Protein AF-A0A971R1I3-F1 (afdb_monomer)

Nearest PDB structures (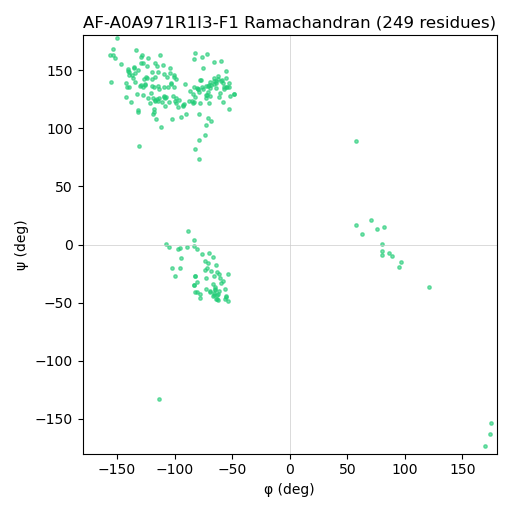foldseek):
  2xhc-assembly1_A  TM=9.434E-01  e=9.985E-30  Thermotoga maritima
  2xha-assembly2_B  TM=9.255E-01  e=1.644E-23  Thermotoga maritima
  1m1g-assembly3_C  TM=4.240E-01  e=1.746E-04  Aquifex aeolicus
  6ztj-assembly1_CF  TM=9.459E-01  e=9.187E-02  Escherichia coli
  7py6-assembly1_G  TM=9.005E-01  e=6.431E-02  Escherichia coli

Foldseek 3Di:
DFWDKDKDFFAFPCQVVVLVLLVVLCVVVVVVVFWDDKDQAKDKDFPPVDFFPDKDKFFLPKAAPDDAFDWDAAFAFGIKDAFDWDAAWFFWADKFKWKWWKWAAPVRPDIDIDTGTCVQPADPQRAAFHWFAFQPARGPNSPHTDHHGGGGNHMAMWIWIWGQHPVRDIDIDTHHPVFAPPVQRDGGHTDHTGDTRGHMDTDGHNHTATWDWDRDVGIIMTTGTDIDMDGPDGRIMMIIGDDDPVSVVSD

Mean predicted aligned error: 6.97 Å

Sequence (251 aa):
MRKKWFIIQTYSGLENSIREAIQTKIESFGFSHLFGKILVPEETKLDRANAAAEKHIIPANARLLVKENQDVAKGEPVAEELEIKVKNDGAIAEVKNYRVIFIETADRRYTKTYYIPESAKIETGVKTGARIRQGMPLAKSGEYFCELDGKIVYTQKMKRVVIERVNGEEDVYLIHPDSCDMRLVKRGTAVKRGDVLGDSRKVTSKTEGRIELSELPGRKEIKIFKIIRTRLYPGYVFIEMIMNEETLNLV

Radius of gyration: 26.56 Å; Cα contacts (8 Å, |Δi|>4): 568; chains: 1; bounding box: 60×29×79 Å

pLDDT: mean 93.65, std 4.2, range [72.56, 98.38]

Solvent-accessible surface area (backbone atoms only — not comparable to full-atom values): 13884 Å² total; per-residue (Å²): 136,76,67,44,81,46,74,46,82,49,61,69,87,43,39,67,61,50,51,52,52,50,52,51,48,33,61,73,71,68,40,60,86,49,43,65,61,74,44,66,54,63,44,82,40,76,50,74,93,53,74,61,74,42,74,47,79,45,56,55,84,37,46,71,64,62,55,76,68,37,75,45,51,58,63,40,61,45,29,33,42,62,59,42,56,36,83,59,50,30,29,25,70,40,72,45,56,26,35,38,38,35,35,32,27,88,85,66,82,48,73,50,77,44,82,41,52,49,89,41,39,65,33,88,76,72,42,63,74,33,76,48,43,53,72,39,67,49,22,72,68,76,80,43,57,34,86,53,55,26,31,27,70,41,65,45,67,28,32,40,37,31,31,36,28,91,88,71,49,74,47,81,46,79,32,49,65,93,35,40,34,73,85,67,67,42,66,71,35,74,50,46,56,65,43,68,51,16,51,62,41,75,43,55,34,86,53,56,19,33,32,46,69,46,84,50,95,75,26,31,38,44,31,28,28,43,58,46,77,43,65,75,48,76,21,38,31,41,36,28,29,40,92,46,72,72,52,63,73,70,108

Secondary structure (DSSP, 8-state):
---EEEEEE--TT-HHHHHHHHHHHHHHTT-TTTEEEEE--EEEEE-TTS--SEEEEEETTSEE-S-TT-EE-TT-EEEEEPPEE--S-EEEEEEEEEEEEEEE-TTSS-EEEEEEEGGG-B-TT--TT-EE-TT-BSBTTSS-B--S-EEEEEEEEEEEEEEE-TTS-EEEEEE-GGGB-TTT-STT-EE-TT-EEE--EEEE-SS-EEEEEEEETTEEEEEEE-EEEEESSTTEEEEEE--SHHHHHH-

Structure (mmCIF, N/CA/C/O backbone):
data_AF-A0A971R1I3-F1
#
_entry.id   AF-A0A971R1I3-F1
#
loop_
_atom_site.group_PDB
_atom_site.id
_atom_site.type_symbol
_atom_site.label_atom_id
_atom_site.label_alt_id
_atom_site.label_comp_id
_atom_site.label_asym_id
_atom_site.label_entity_id
_atom_site.label_seq_id
_atom_site.pdbx_PDB_ins_code
_atom_site.Cartn_x
_atom_site.Cartn_y
_atom_site.Cartn_z
_atom_site.occupancy
_atom_site.B_iso_or_equiv
_atom_site.auth_seq_id
_atom_site.auth_comp_id
_atom_site.auth_asym_id
_atom_site.auth_atom_id
_atom_site.pdbx_PDB_model_num
ATOM 1 N N . MET A 1 1 ? 9.539 -5.227 -49.450 1.00 72.56 1 MET A N 1
ATOM 2 C CA . MET A 1 1 ? 10.726 -5.796 -48.766 1.00 72.56 1 MET A CA 1
ATOM 3 C C . MET A 1 1 ? 10.406 -6.032 -47.298 1.00 72.56 1 MET A C 1
ATOM 5 O O . MET A 1 1 ? 9.564 -5.328 -46.757 1.00 72.56 1 MET A O 1
ATOM 9 N N . ARG A 1 2 ? 11.038 -7.023 -46.661 1.00 88.88 2 ARG A N 1
ATOM 10 C CA . ARG A 1 2 ? 10.831 -7.329 -45.237 1.00 88.88 2 ARG A CA 1
ATOM 11 C C . ARG A 1 2 ? 11.845 -6.559 -44.388 1.00 88.88 2 ARG A C 1
ATOM 13 O O . ARG A 1 2 ? 13.016 -6.507 -44.760 1.00 88.88 2 ARG A O 1
ATOM 20 N N . LYS A 1 3 ? 11.398 -5.996 -43.263 1.00 93.44 3 LYS A N 1
ATOM 21 C CA . LYS A 1 3 ? 12.278 -5.362 -42.273 1.00 93.44 3 LYS A CA 1
ATOM 22 C C . LYS A 1 3 ? 13.248 -6.396 -41.689 1.00 93.44 3 LYS A C 1
ATOM 24 O O . LYS A 1 3 ? 12.876 -7.558 -41.501 1.00 93.44 3 LYS A O 1
ATOM 29 N N . LYS A 1 4 ? 14.488 -5.983 -41.446 1.00 95.94 4 LYS A N 1
ATOM 30 C CA . LYS A 1 4 ? 15.541 -6.786 -40.812 1.00 95.94 4 LYS A CA 1
ATOM 31 C C . LYS A 1 4 ? 16.159 -5.989 -39.668 1.00 95.94 4 LYS A C 1
ATOM 33 O O . LYS A 1 4 ? 16.093 -4.764 -39.668 1.00 95.94 4 LYS A O 1
ATOM 38 N N . TRP A 1 5 ? 16.745 -6.697 -38.710 1.00 96.88 5 TRP A N 1
ATOM 39 C CA . TRP A 1 5 ? 17.501 -6.090 -37.620 1.00 96.88 5 TRP A CA 1
ATOM 40 C C . TRP A 1 5 ? 18.905 -5.717 -38.081 1.00 96.88 5 TRP A C 1
ATOM 42 O O . TRP A 1 5 ? 19.594 -6.528 -38.701 1.00 96.88 5 TRP A O 1
ATOM 52 N N . PHE A 1 6 ? 19.319 -4.509 -37.729 1.00 96.00 6 PHE A N 1
ATOM 53 C CA . PHE A 1 6 ? 20.653 -3.970 -37.923 1.00 96.00 6 PHE A CA 1
ATOM 54 C C . PHE A 1 6 ? 21.161 -3.392 -36.610 1.00 96.00 6 PHE A C 1
ATOM 56 O O . PHE A 1 6 ? 20.395 -3.120 -35.682 1.00 96.00 6 PHE A O 1
ATOM 63 N N . ILE A 1 7 ? 22.473 -3.228 -36.544 1.00 96.06 7 ILE A N 1
ATOM 64 C CA . ILE A 1 7 ? 23.166 -2.693 -35.386 1.00 96.06 7 ILE A CA 1
ATOM 65 C C . ILE A 1 7 ? 23.835 -1.394 -35.822 1.00 96.06 7 ILE A C 1
ATOM 67 O O . ILE A 1 7 ? 24.613 -1.388 -36.773 1.00 96.06 7 ILE A O 1
ATOM 71 N N . ILE A 1 8 ? 23.534 -0.313 -35.113 1.00 94.81 8 ILE A N 1
ATOM 72 C CA . ILE A 1 8 ? 24.214 0.971 -35.243 1.00 94.81 8 ILE A CA 1
ATOM 73 C C . ILE A 1 8 ? 25.241 1.053 -34.121 1.00 94.81 8 ILE A C 1
ATOM 75 O O . ILE A 1 8 ? 24.904 0.874 -32.947 1.00 94.81 8 ILE A O 1
ATOM 79 N N . GLN A 1 9 ? 26.490 1.318 -34.488 1.00 94.94 9 GLN A N 1
ATOM 80 C CA . GLN A 1 9 ? 27.560 1.562 -33.534 1.00 94.94 9 GLN A CA 1
ATOM 81 C C . GLN A 1 9 ? 27.582 3.045 -33.148 1.00 94.94 9 GLN A C 1
ATOM 83 O O . GLN A 1 9 ? 27.544 3.929 -34.000 1.00 94.94 9 GLN A O 1
ATOM 88 N N . THR A 1 10 ? 27.658 3.316 -31.852 1.00 93.94 10 THR A N 1
ATOM 89 C CA . THR A 1 10 ? 27.710 4.654 -31.261 1.00 93.94 10 THR A CA 1
ATOM 90 C C . THR A 1 10 ? 28.817 4.700 -30.215 1.00 93.94 10 THR A C 1
ATOM 92 O O . THR A 1 10 ? 29.323 3.673 -29.760 1.00 93.94 10 THR A O 1
ATOM 95 N N . TYR A 1 11 ? 29.171 5.900 -29.760 1.00 93.25 11 TYR A N 1
ATOM 96 C CA . TYR A 1 11 ? 29.960 6.017 -28.537 1.00 93.25 11 TYR A CA 1
ATOM 97 C C . TYR A 1 11 ? 29.148 5.537 -27.333 1.00 93.25 11 TYR A C 1
ATOM 99 O O . TYR A 1 11 ? 27.966 5.870 -27.205 1.00 93.25 11 TYR A O 1
ATOM 107 N N . SER A 1 12 ? 29.799 4.786 -26.444 1.00 89.81 12 SER A N 1
ATOM 108 C CA . SER A 1 12 ? 29.218 4.377 -25.166 1.00 89.81 12 SER A CA 1
ATOM 109 C C . SER A 1 12 ? 28.808 5.612 -24.365 1.00 89.81 12 SER A C 1
ATOM 111 O O . SER A 1 12 ? 29.614 6.503 -24.113 1.00 89.81 12 SER A O 1
ATOM 113 N N . GLY A 1 13 ? 27.536 5.682 -24.000 1.00 90.19 13 GLY A N 1
ATOM 114 C CA . GLY A 1 13 ? 26.925 6.826 -23.321 1.00 90.19 13 GLY A CA 1
ATOM 115 C C . GLY A 1 13 ? 25.767 7.407 -24.123 1.00 90.19 13 GLY A C 1
ATOM 116 O O . GLY A 1 13 ? 24.755 7.769 -23.525 1.00 90.19 13 GLY A O 1
ATOM 117 N N . LEU A 1 14 ? 25.891 7.419 -25.453 1.00 93.69 14 LEU A N 1
ATOM 118 C CA . LEU A 1 14 ? 25.021 8.157 -26.371 1.00 93.69 14 LEU A CA 1
ATOM 119 C C . LEU A 1 14 ? 23.860 7.342 -26.962 1.00 93.69 14 LEU A C 1
ATOM 121 O O . LEU A 1 14 ? 23.038 7.901 -27.674 1.00 93.69 14 LEU A O 1
ATOM 125 N N . GLU A 1 15 ? 23.751 6.051 -26.670 1.00 94.88 15 GLU A N 1
ATOM 126 C CA . GLU A 1 15 ? 22.820 5.098 -27.287 1.00 94.88 15 GLU A CA 1
ATOM 127 C C . GLU A 1 15 ? 21.358 5.566 -27.190 1.00 94.88 15 GLU A C 1
ATOM 129 O O . GLU A 1 15 ? 20.628 5.529 -28.178 1.00 94.88 15 GLU A O 1
ATOM 134 N N . ASN A 1 16 ? 20.931 6.057 -26.018 1.00 93.06 16 ASN A N 1
ATOM 135 C CA . ASN A 1 16 ? 19.568 6.570 -25.827 1.00 93.06 16 ASN A CA 1
ATOM 136 C C . ASN A 1 16 ? 19.335 7.879 -26.597 1.00 93.06 16 ASN A C 1
ATOM 138 O O . ASN A 1 16 ? 18.293 8.025 -27.233 1.00 93.06 16 ASN A O 1
ATOM 142 N N . SER A 1 17 ? 20.317 8.786 -26.610 1.00 94.31 17 SER A N 1
ATOM 143 C CA . SER A 1 17 ? 20.249 10.030 -27.386 1.00 94.31 17 SER A CA 1
ATOM 144 C C . SER A 1 17 ? 20.217 9.761 -28.893 1.00 94.31 17 SER A C 1
ATOM 146 O O . SER A 1 17 ? 19.461 10.403 -29.613 1.00 94.31 17 SER A O 1
ATOM 148 N N . ILE A 1 18 ? 20.985 8.778 -29.375 1.00 94.94 18 ILE A N 1
ATOM 149 C CA . ILE A 1 18 ? 20.977 8.345 -30.778 1.00 94.94 18 ILE A CA 1
ATOM 150 C C . ILE A 1 18 ? 19.639 7.700 -31.135 1.00 94.94 18 ILE A C 1
ATOM 152 O O . ILE A 1 18 ? 19.059 8.051 -32.159 1.00 94.94 18 ILE A O 1
ATOM 156 N N . ARG A 1 19 ? 19.099 6.823 -30.279 1.00 95.19 19 ARG A N 1
ATOM 157 C CA . ARG A 1 19 ? 17.752 6.261 -30.458 1.00 95.19 19 ARG A CA 1
ATOM 158 C C . ARG A 1 19 ? 16.704 7.366 -30.618 1.00 95.19 19 ARG A C 1
ATOM 160 O O . ARG A 1 19 ? 15.903 7.303 -31.545 1.00 95.19 19 ARG A O 1
ATOM 167 N N . GLU A 1 20 ? 16.708 8.362 -29.734 1.00 95.44 20 GLU A N 1
ATOM 168 C CA . GLU A 1 20 ? 15.762 9.488 -29.769 1.00 95.44 20 GLU A CA 1
ATOM 169 C C . GLU A 1 20 ? 15.949 10.367 -31.013 1.00 95.44 20 GLU A C 1
ATOM 171 O O . GLU A 1 20 ? 14.969 10.734 -31.664 1.00 95.44 20 GLU A O 1
ATOM 176 N N . ALA A 1 21 ? 17.196 10.651 -31.398 1.00 95.06 21 ALA A N 1
ATOM 177 C CA . ALA A 1 21 ? 17.505 11.420 -32.599 1.00 95.06 21 ALA A CA 1
ATOM 178 C C . ALA A 1 21 ? 17.041 10.706 -33.879 1.00 95.06 21 ALA A C 1
ATOM 180 O O . ALA A 1 21 ? 16.439 11.334 -34.750 1.00 95.06 21 ALA A O 1
ATOM 181 N N . ILE A 1 22 ? 17.278 9.394 -33.984 1.00 94.62 22 ILE A N 1
ATOM 182 C CA . ILE A 1 22 ? 16.818 8.583 -35.117 1.00 94.62 22 ILE A CA 1
ATOM 183 C C . ILE A 1 22 ? 15.287 8.554 -35.155 1.00 94.62 22 ILE A C 1
ATOM 185 O O . ILE A 1 22 ? 14.712 8.819 -36.207 1.00 94.62 22 ILE A O 1
ATOM 189 N N . GLN A 1 23 ? 14.621 8.307 -34.021 1.00 94.88 23 GLN A N 1
ATOM 190 C CA . GLN A 1 23 ? 13.156 8.315 -33.935 1.00 94.88 23 GLN A CA 1
ATOM 191 C C . GLN A 1 23 ? 12.569 9.652 -34.419 1.00 94.88 23 GLN A C 1
ATOM 193 O O . GLN A 1 23 ? 11.681 9.670 -35.271 1.00 94.88 23 GLN A O 1
ATOM 198 N N . THR A 1 24 ? 13.133 10.770 -33.953 1.00 95.44 24 THR A N 1
ATOM 199 C CA . THR A 1 24 ? 12.707 12.123 -34.345 1.00 95.44 24 THR A CA 1
ATOM 200 C C . THR A 1 24 ? 12.899 12.371 -35.844 1.00 95.44 24 THR A C 1
ATOM 202 O O . THR A 1 24 ? 12.016 12.926 -36.502 1.00 95.44 24 THR A O 1
ATOM 205 N N . LYS A 1 25 ? 14.031 11.940 -36.422 1.00 94.69 25 LYS A N 1
ATOM 206 C CA . LYS A 1 25 ? 14.267 12.031 -37.871 1.00 94.69 25 LYS A CA 1
ATOM 207 C C . LYS A 1 25 ? 13.249 11.198 -38.653 1.00 94.69 25 LYS A C 1
ATOM 209 O O . LYS A 1 25 ? 12.660 11.713 -39.596 1.00 94.69 25 LYS A O 1
ATOM 214 N N . ILE A 1 26 ? 13.007 9.946 -38.258 1.00 94.50 26 ILE A N 1
ATOM 215 C CA . ILE A 1 26 ? 12.046 9.054 -38.932 1.00 94.50 26 ILE A CA 1
ATOM 216 C C . ILE A 1 26 ? 10.662 9.699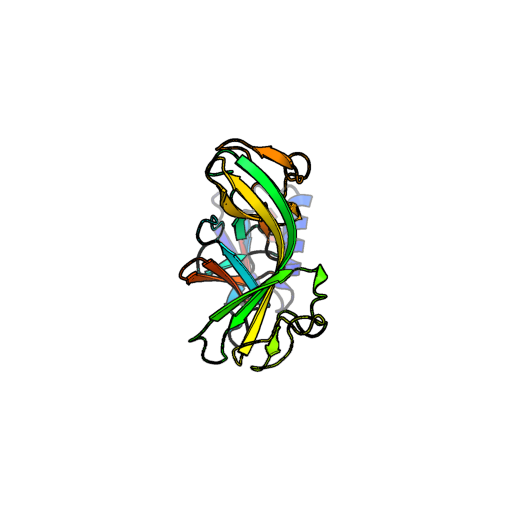 -39.012 1.00 94.50 26 ILE A C 1
ATOM 218 O O . ILE A 1 26 ? 10.032 9.670 -40.070 1.00 94.50 26 ILE A O 1
ATOM 222 N N . GLU A 1 27 ? 10.203 10.288 -37.908 1.00 94.00 27 GLU A N 1
ATOM 223 C CA . GLU A 1 27 ? 8.921 10.992 -37.842 1.00 94.00 27 GLU A CA 1
ATOM 224 C C . GLU A 1 27 ? 8.918 12.244 -38.727 1.00 94.00 27 GLU A C 1
ATOM 226 O O . GLU A 1 27 ? 7.979 12.449 -39.494 1.00 94.00 27 GLU A O 1
ATOM 231 N N . SER A 1 28 ? 9.998 13.031 -38.701 1.00 93.88 28 SER A N 1
ATOM 232 C CA . SER A 1 28 ? 10.122 14.272 -39.481 1.00 93.88 28 SER A CA 1
ATOM 233 C C . SER A 1 28 ? 10.136 14.042 -40.997 1.00 93.88 28 SER A C 1
ATOM 235 O O . SER A 1 28 ? 9.580 14.841 -41.745 1.00 93.88 28 SER A O 1
ATOM 237 N N . PHE A 1 29 ? 10.752 12.950 -41.460 1.00 91.75 29 PHE A N 1
ATOM 238 C CA . PHE A 1 29 ? 10.819 12.585 -42.882 1.00 91.75 29 PHE A CA 1
ATOM 239 C C . PHE A 1 29 ? 9.639 11.707 -43.346 1.00 91.75 29 PHE A C 1
ATOM 241 O O . PHE A 1 29 ? 9.559 11.362 -44.522 1.00 91.75 29 PHE A O 1
ATOM 248 N N . GLY A 1 30 ? 8.714 11.326 -42.454 1.00 92.50 30 GLY A N 1
ATOM 249 C CA . GLY A 1 30 ? 7.572 10.466 -42.797 1.00 92.50 30 GLY A CA 1
ATOM 250 C C . GLY A 1 30 ? 7.949 9.007 -43.107 1.00 92.50 30 GLY A C 1
ATOM 251 O O . GLY A 1 30 ? 7.194 8.276 -43.754 1.00 92.50 30 GLY A O 1
ATOM 252 N N . PHE A 1 31 ? 9.112 8.546 -42.641 1.00 93.81 31 PHE A N 1
ATOM 253 C CA . PHE A 1 31 ? 9.669 7.225 -42.962 1.00 93.81 31 PHE A CA 1
ATOM 254 C C . PHE A 1 31 ? 9.217 6.109 -42.012 1.00 93.81 31 PHE A C 1
ATOM 256 O O . PHE A 1 31 ? 9.727 4.992 -42.082 1.00 93.81 31 PHE A O 1
ATOM 263 N N . SER A 1 32 ? 8.221 6.340 -41.151 1.00 92.06 32 SER A N 1
ATOM 264 C CA . SER A 1 32 ? 7.740 5.357 -40.162 1.00 92.06 32 SER A CA 1
ATOM 265 C C . SER A 1 32 ? 7.349 3.997 -40.764 1.00 92.06 32 SER A C 1
ATOM 267 O O . SER A 1 32 ? 7.406 2.974 -40.088 1.00 92.06 32 SER A O 1
ATOM 269 N N . HIS A 1 33 ? 6.981 3.951 -42.047 1.00 93.38 33 HIS A N 1
ATOM 270 C CA . HIS A 1 33 ? 6.667 2.709 -42.754 1.00 93.38 33 HIS A CA 1
ATOM 271 C C . HIS A 1 33 ? 7.914 1.848 -43.058 1.00 93.38 33 HIS A C 1
ATOM 273 O O . HIS A 1 33 ? 7.814 0.616 -43.074 1.00 93.38 33 HIS A O 1
ATOM 279 N N . LEU A 1 34 ? 9.090 2.469 -43.220 1.00 93.44 34 LEU A N 1
ATOM 280 C CA . LEU A 1 34 ? 10.374 1.814 -43.506 1.00 93.44 34 LEU A CA 1
ATOM 281 C C . LEU A 1 34 ? 11.060 1.275 -42.243 1.00 93.44 34 LEU A C 1
ATOM 283 O O . LEU A 1 34 ? 11.773 0.273 -42.314 1.00 93.44 34 LEU A O 1
ATOM 287 N N . PHE A 1 35 ? 10.784 1.878 -41.086 1.00 95.38 35 PHE A N 1
ATOM 288 C CA . PHE A 1 35 ? 11.382 1.525 -39.798 1.00 95.38 35 PHE A CA 1
ATOM 289 C C . PHE A 1 35 ? 10.425 0.733 -38.899 1.00 95.38 35 PHE A C 1
ATOM 291 O O . PHE A 1 35 ? 9.203 0.788 -39.023 1.00 95.38 35 PHE A O 1
ATOM 298 N N . GLY A 1 36 ? 10.990 -0.098 -38.036 1.00 93.69 36 GLY A N 1
ATOM 299 C CA . GLY A 1 36 ? 10.316 -0.870 -37.002 1.00 93.69 36 GLY A CA 1
ATOM 300 C C . GLY A 1 36 ? 10.746 -0.383 -35.624 1.00 93.69 36 GLY A C 1
ATOM 301 O O . GLY A 1 36 ? 10.761 0.814 -35.352 1.00 93.69 36 GLY A O 1
ATOM 302 N N . LYS A 1 37 ? 11.084 -1.318 -34.738 1.00 94.50 37 LYS A N 1
ATOM 303 C CA . LYS A 1 37 ? 11.533 -0.996 -33.378 1.00 94.50 37 LYS A CA 1
ATOM 304 C C . LYS A 1 37 ? 12.987 -0.510 -33.360 1.00 94.50 37 LYS A C 1
ATOM 306 O O . LYS A 1 37 ? 13.839 -1.082 -34.036 1.00 94.50 37 LYS A O 1
ATOM 311 N N . ILE A 1 38 ? 13.269 0.477 -32.508 1.00 95.00 38 ILE A N 1
ATOM 312 C CA . ILE A 1 38 ? 14.627 0.899 -32.141 1.00 95.00 38 ILE A CA 1
ATOM 313 C C . ILE A 1 38 ? 14.832 0.594 -30.658 1.00 95.00 38 ILE A C 1
ATOM 315 O O . ILE A 1 38 ? 14.051 1.030 -29.811 1.00 95.00 38 ILE A O 1
ATOM 319 N N . LEU A 1 39 ? 15.862 -0.181 -30.335 1.00 94.19 39 LEU A N 1
ATOM 320 C CA . LEU A 1 39 ? 16.101 -0.722 -29.003 1.00 94.19 39 LEU A CA 1
ATOM 321 C C . LEU A 1 39 ? 17.533 -0.421 -28.562 1.00 94.19 39 LEU A C 1
ATOM 323 O O . LEU A 1 39 ? 18.483 -0.616 -29.318 1.00 94.19 39 LEU A O 1
ATOM 327 N N . VAL A 1 40 ? 17.687 -0.020 -27.303 1.00 94.12 40 VAL A N 1
ATOM 328 C CA . VAL A 1 40 ? 18.974 -0.086 -26.605 1.00 94.12 40 VAL A CA 1
ATOM 329 C C . VAL A 1 40 ? 18.931 -1.352 -25.748 1.00 94.12 40 VAL A C 1
ATOM 331 O O . VAL A 1 40 ? 17.999 -1.498 -24.955 1.00 94.12 40 VAL A O 1
ATOM 334 N N . PRO A 1 41 ? 19.860 -2.302 -25.931 1.00 91.56 41 PRO A N 1
ATOM 335 C CA . PRO A 1 41 ? 19.845 -3.564 -25.205 1.00 91.56 41 PRO A CA 1
ATOM 336 C C . PRO A 1 41 ? 20.266 -3.323 -23.750 1.00 91.56 41 PRO A C 1
ATOM 338 O O . PRO A 1 41 ? 21.445 -3.142 -23.438 1.00 91.56 41 PRO A O 1
ATOM 341 N N . GLU A 1 42 ? 19.285 -3.316 -22.854 1.00 91.38 42 GLU A N 1
ATOM 342 C CA . GLU A 1 42 ? 19.468 -3.127 -21.416 1.00 91.38 42 GLU A CA 1
ATOM 343 C C . GLU A 1 42 ? 19.026 -4.380 -20.654 1.00 91.38 42 GLU A C 1
ATOM 345 O O . GLU A 1 42 ? 18.057 -5.049 -21.011 1.00 91.38 42 GLU A O 1
ATOM 350 N N . GLU A 1 43 ? 19.740 -4.686 -19.579 1.00 88.62 43 GLU A N 1
ATOM 351 C CA . GLU A 1 43 ? 19.376 -5.693 -18.595 1.00 88.62 43 GLU A CA 1
ATOM 352 C C . GLU A 1 43 ? 18.974 -4.993 -17.298 1.00 88.62 43 GLU A C 1
ATOM 354 O O . GLU A 1 43 ? 19.733 -4.188 -16.749 1.00 88.62 43 GLU A O 1
ATOM 359 N N . THR A 1 44 ? 17.787 -5.318 -16.792 1.00 86.88 44 THR A N 1
ATOM 360 C CA . THR A 1 44 ? 17.289 -4.785 -15.524 1.00 86.88 44 THR A CA 1
ATOM 361 C C . THR A 1 44 ? 17.612 -5.746 -14.384 1.00 86.88 44 THR A C 1
ATOM 363 O O . THR A 1 44 ? 16.997 -6.813 -14.254 1.00 86.88 44 THR A O 1
ATOM 366 N N . LYS A 1 45 ? 18.539 -5.344 -13.513 1.00 86.75 45 LYS A N 1
ATOM 367 C CA . LYS A 1 45 ? 18.937 -6.093 -12.315 1.00 86.75 45 LYS A CA 1
ATOM 368 C C . LYS A 1 45 ? 18.283 -5.518 -11.070 1.00 86.75 45 LYS A C 1
ATOM 370 O O . LYS A 1 45 ? 18.099 -4.312 -10.953 1.00 86.75 45 LYS A O 1
ATOM 375 N N . LEU A 1 46 ? 17.953 -6.396 -10.127 1.00 85.31 46 LEU A N 1
ATOM 376 C CA . LEU A 1 46 ? 17.445 -6.003 -8.817 1.00 85.31 46 LEU A CA 1
ATOM 377 C C . LEU A 1 46 ? 18.626 -5.638 -7.912 1.00 85.31 46 LEU A C 1
ATOM 379 O O . LEU A 1 46 ? 19.550 -6.437 -7.751 1.00 85.31 46 LEU A O 1
ATOM 383 N N . ASP A 1 47 ? 18.588 -4.454 -7.308 1.00 81.00 47 ASP A N 1
ATOM 384 C CA . ASP A 1 47 ? 19.577 -4.045 -6.314 1.00 81.00 47 ASP A CA 1
ATOM 385 C C . ASP A 1 47 ? 19.255 -4.696 -4.958 1.00 81.00 47 ASP A C 1
ATOM 387 O O . ASP A 1 47 ? 18.493 -4.164 -4.149 1.00 81.00 47 ASP A O 1
ATOM 391 N N . ARG A 1 48 ? 19.815 -5.892 -4.722 1.00 73.69 48 ARG A N 1
ATOM 392 C CA . ARG A 1 48 ? 19.630 -6.661 -3.474 1.00 73.69 48 ARG A CA 1
ATOM 393 C C . ARG A 1 48 ? 20.449 -6.132 -2.297 1.00 73.69 48 ARG A C 1
ATOM 395 O O . ARG A 1 48 ? 20.267 -6.624 -1.186 1.00 73.69 48 ARG A O 1
ATOM 402 N N . ALA A 1 49 ? 21.358 -5.179 -2.514 1.00 74.94 49 ALA A N 1
ATOM 403 C CA . ALA A 1 49 ? 22.208 -4.671 -1.438 1.00 74.94 49 ALA A CA 1
ATOM 404 C C . ALA A 1 49 ? 21.405 -3.865 -0.406 1.00 74.94 49 ALA A C 1
ATOM 406 O O . ALA A 1 49 ? 21.806 -3.743 0.751 1.00 74.94 49 ALA A O 1
ATOM 407 N N . ASN A 1 50 ? 20.252 -3.338 -0.819 1.00 74.50 50 ASN A N 1
ATOM 408 C CA . ASN A 1 50 ? 19.425 -2.453 -0.022 1.00 74.50 50 ASN A CA 1
ATOM 409 C C . ASN A 1 50 ? 18.113 -3.119 0.411 1.00 74.50 50 ASN A C 1
ATOM 411 O O . ASN A 1 50 ? 17.584 -4.023 -0.235 1.00 74.50 50 ASN A O 1
ATOM 415 N N . ALA A 1 51 ? 17.556 -2.634 1.523 1.00 82.69 51 ALA A N 1
ATOM 416 C CA . ALA A 1 51 ? 16.183 -2.955 1.891 1.00 82.69 51 ALA A CA 1
ATOM 417 C C . ALA A 1 51 ? 15.213 -2.483 0.793 1.00 82.69 51 ALA A C 1
ATOM 419 O O . ALA A 1 51 ? 15.527 -1.556 0.043 1.00 82.69 51 ALA A O 1
ATOM 420 N N . ALA A 1 52 ? 14.022 -3.088 0.744 1.00 86.75 52 ALA A N 1
ATOM 421 C CA . ALA A 1 52 ? 12.958 -2.648 -0.152 1.00 86.75 52 ALA A CA 1
ATOM 422 C C . ALA A 1 52 ? 12.773 -1.124 -0.052 1.00 86.75 52 ALA A C 1
ATOM 424 O O . ALA A 1 52 ? 12.674 -0.573 1.049 1.00 86.75 52 ALA A O 1
ATOM 425 N N . ALA A 1 53 ? 12.758 -0.459 -1.206 1.00 88.75 53 ALA A N 1
ATOM 426 C CA . ALA A 1 53 ? 12.585 0.986 -1.300 1.00 88.75 53 ALA A CA 1
ATOM 427 C C . ALA A 1 53 ? 11.182 1.400 -0.852 1.00 88.75 53 ALA A C 1
ATOM 429 O O . ALA A 1 53 ? 10.999 2.450 -0.238 1.00 88.75 53 ALA A O 1
ATOM 430 N N . GLU A 1 54 ? 10.209 0.536 -1.123 1.00 90.19 54 GLU A N 1
ATOM 431 C CA . GLU A 1 54 ? 8.825 0.698 -0.722 1.00 90.19 54 GLU A CA 1
ATOM 432 C C . GLU A 1 54 ? 8.246 -0.642 -0.261 1.00 90.19 54 GLU A C 1
ATOM 434 O O . GLU A 1 54 ? 8.617 -1.710 -0.752 1.00 90.19 54 GLU A O 1
ATOM 439 N N . LYS A 1 55 ? 7.345 -0.583 0.721 1.00 89.38 55 LYS A N 1
ATOM 440 C CA . LYS A 1 55 ? 6.600 -1.734 1.230 1.00 89.38 55 LYS A CA 1
ATOM 441 C C . LYS A 1 55 ? 5.146 -1.325 1.445 1.00 89.38 55 LYS A C 1
ATOM 443 O O . LYS A 1 55 ? 4.876 -0.415 2.229 1.00 89.38 55 LYS A O 1
ATOM 448 N N . HIS A 1 56 ? 4.221 -2.021 0.795 1.00 90.62 56 HIS A N 1
ATOM 449 C CA . HIS A 1 56 ? 2.793 -1.949 1.081 1.00 90.62 56 HIS A CA 1
ATOM 450 C C . HIS A 1 56 ? 2.367 -3.182 1.866 1.00 90.62 56 HIS A C 1
ATOM 452 O O . HIS A 1 56 ? 2.773 -4.299 1.549 1.00 90.62 56 HIS A O 1
ATOM 458 N N . ILE A 1 57 ? 1.529 -2.974 2.876 1.00 88.56 57 ILE A N 1
ATOM 459 C CA . ILE A 1 57 ? 0.813 -4.045 3.559 1.00 88.56 57 ILE A CA 1
ATOM 460 C C . ILE A 1 57 ? -0.663 -3.805 3.316 1.00 88.56 57 ILE A C 1
ATOM 462 O O . ILE A 1 57 ? -1.167 -2.722 3.598 1.00 88.56 57 ILE A O 1
ATOM 466 N N . ILE A 1 58 ? -1.318 -4.813 2.758 1.00 91.00 58 ILE A N 1
ATOM 467 C CA . ILE A 1 58 ? -2.717 -4.751 2.352 1.00 91.00 58 ILE A CA 1
ATOM 468 C C . ILE A 1 58 ? -3.487 -5.930 2.959 1.00 91.00 58 ILE A C 1
ATOM 470 O O . ILE A 1 58 ? -2.884 -6.962 3.280 1.00 91.00 58 ILE A O 1
ATOM 474 N N . PRO A 1 59 ? -4.812 -5.811 3.128 1.00 90.12 59 PRO A N 1
ATOM 475 C CA . PRO A 1 59 ? -5.654 -6.912 3.588 1.00 90.12 59 PRO A CA 1
ATOM 476 C C . PRO A 1 59 ? -5.519 -8.171 2.719 1.00 90.12 59 PRO A C 1
ATOM 478 O O . PRO A 1 59 ? -5.312 -8.081 1.510 1.00 90.12 59 PRO A O 1
ATOM 481 N N . ALA A 1 60 ? -5.688 -9.360 3.309 1.00 91.44 60 ALA A N 1
ATOM 482 C CA . ALA A 1 60 ? -5.609 -10.625 2.563 1.00 91.44 60 ALA A CA 1
ATOM 483 C C . ALA A 1 60 ? -6.617 -10.726 1.402 1.00 91.44 60 ALA A C 1
ATOM 485 O O . ALA A 1 60 ? -6.330 -11.354 0.385 1.00 91.44 60 ALA A O 1
ATOM 486 N N . ASN A 1 61 ? -7.786 -10.097 1.529 1.00 92.62 61 ASN A N 1
ATOM 487 C CA . ASN A 1 61 ? -8.811 -10.074 0.486 1.00 92.62 61 ASN A CA 1
ATOM 488 C C . ASN A 1 61 ? -8.548 -9.033 -0.619 1.00 92.62 61 ASN A C 1
ATOM 490 O O . ASN A 1 61 ? -9.310 -8.987 -1.580 1.00 92.62 61 ASN A O 1
ATOM 494 N N . ALA A 1 62 ? -7.504 -8.205 -0.509 1.00 94.81 62 ALA A N 1
ATOM 495 C CA . ALA A 1 62 ? -7.153 -7.253 -1.555 1.00 94.81 62 ALA A CA 1
ATOM 496 C C . ALA A 1 62 ? -6.708 -7.977 -2.839 1.00 94.81 62 ALA A C 1
ATOM 498 O O . ALA A 1 62 ? -6.020 -9.012 -2.812 1.00 94.81 62 ALA A O 1
ATOM 499 N N . ARG A 1 63 ? -7.090 -7.403 -3.983 1.00 96.81 63 ARG A N 1
ATOM 500 C CA . ARG A 1 63 ? -6.740 -7.904 -5.312 1.00 96.81 63 ARG A CA 1
ATOM 501 C C . ARG A 1 63 ? -5.364 -7.378 -5.707 1.00 96.81 63 ARG A C 1
ATOM 503 O O . ARG A 1 63 ? -5.158 -6.170 -5.775 1.00 96.81 63 ARG A O 1
ATOM 510 N N . LEU A 1 64 ? -4.425 -8.277 -5.988 1.00 97.44 64 LEU A N 1
ATOM 511 C CA . LEU A 1 64 ? -3.126 -7.903 -6.546 1.00 97.44 64 LEU A CA 1
ATOM 512 C C . LEU A 1 64 ? -3.293 -7.554 -8.026 1.00 97.44 64 LEU A C 1
ATOM 514 O O . LEU A 1 64 ? -3.965 -8.278 -8.761 1.00 97.44 64 LEU A O 1
ATOM 518 N N . LEU A 1 65 ? -2.690 -6.446 -8.449 1.00 97.88 65 LEU A N 1
ATOM 519 C CA . LEU A 1 65 ? -2.692 -5.991 -9.844 1.00 97.88 65 LEU A CA 1
ATOM 520 C C . LEU A 1 65 ? -1.342 -6.238 -10.533 1.00 97.88 65 LEU A C 1
ATOM 522 O O . LEU A 1 65 ? -1.197 -5.977 -11.723 1.00 97.88 65 LEU A O 1
ATOM 526 N N . VAL A 1 66 ? -0.373 -6.769 -9.785 1.00 97.44 66 VAL A N 1
ATOM 527 C CA . VAL A 1 66 ? 0.990 -7.077 -10.226 1.00 97.44 66 VAL A CA 1
ATOM 528 C C . VAL A 1 66 ? 1.358 -8.516 -9.879 1.00 97.44 66 VAL A C 1
ATOM 530 O O . VAL A 1 66 ? 0.708 -9.153 -9.046 1.00 97.44 66 VAL A O 1
ATOM 533 N N . LYS A 1 67 ? 2.409 -9.027 -10.522 1.00 97.25 67 LYS A N 1
ATOM 534 C CA . LYS A 1 67 ? 2.942 -10.383 -10.327 1.00 97.25 67 LYS A CA 1
ATOM 535 C C . LYS A 1 67 ? 4.333 -10.364 -9.691 1.00 97.25 67 LYS A C 1
ATOM 537 O O . LYS A 1 67 ? 5.030 -9.353 -9.717 1.00 97.25 67 LYS A O 1
ATOM 542 N N . GLU A 1 68 ? 4.746 -11.515 -9.166 1.00 95.81 68 GLU A N 1
ATOM 543 C CA . GLU A 1 68 ? 6.102 -11.736 -8.656 1.00 95.81 68 GLU A CA 1
ATOM 544 C C . GLU A 1 68 ? 7.152 -11.420 -9.735 1.00 95.81 68 GLU A C 1
ATOM 546 O O . GLU A 1 68 ? 6.994 -11.830 -10.887 1.00 95.81 68 GLU A O 1
ATOM 551 N N . ASN A 1 69 ? 8.225 -10.712 -9.366 1.00 92.50 69 ASN A N 1
ATOM 552 C CA . ASN A 1 69 ? 9.303 -10.256 -10.254 1.00 92.50 69 ASN A CA 1
ATOM 553 C C . ASN A 1 69 ? 8.892 -9.280 -11.375 1.00 92.50 69 ASN A C 1
ATOM 555 O O . ASN A 1 69 ? 9.718 -8.977 -12.238 1.00 92.50 69 ASN A O 1
ATOM 559 N N . GLN A 1 70 ? 7.660 -8.765 -11.379 1.00 95.12 70 GLN A N 1
ATOM 560 C CA . GLN A 1 70 ? 7.246 -7.725 -12.322 1.00 95.12 70 GLN A CA 1
ATOM 561 C C . GLN A 1 70 ? 7.939 -6.393 -11.995 1.00 95.12 70 GLN A C 1
ATOM 563 O O . GLN A 1 70 ? 8.012 -6.004 -10.830 1.00 95.12 70 GLN A O 1
ATOM 568 N N . ASP A 1 71 ? 8.411 -5.679 -13.017 1.00 95.06 71 ASP A N 1
ATOM 569 C CA . ASP A 1 71 ? 8.854 -4.288 -12.879 1.00 95.06 71 ASP A CA 1
ATOM 570 C C . ASP A 1 71 ? 7.646 -3.350 -12.966 1.00 95.06 71 ASP A C 1
ATOM 572 O O . ASP A 1 71 ? 6.783 -3.529 -13.826 1.00 95.06 71 ASP A O 1
ATOM 576 N N . VAL A 1 72 ? 7.586 -2.360 -12.076 1.00 95.62 72 VAL A N 1
ATOM 577 C CA . VAL A 1 72 ? 6.511 -1.362 -12.007 1.00 95.62 72 VAL A CA 1
ATOM 578 C C . VAL A 1 72 ? 7.073 0.047 -12.074 1.00 95.62 72 VAL A C 1
ATOM 580 O O . VAL A 1 72 ? 8.129 0.339 -11.505 1.00 95.62 72 VAL A O 1
ATOM 583 N N . ALA A 1 73 ? 6.342 0.943 -12.729 1.00 95.75 73 ALA A N 1
ATOM 584 C CA . ALA A 1 73 ? 6.658 2.363 -12.747 1.00 95.75 73 ALA A CA 1
ATOM 585 C C . ALA A 1 73 ? 6.110 3.083 -11.502 1.00 95.75 73 ALA A C 1
ATOM 587 O O . ALA A 1 73 ? 5.164 2.649 -10.838 1.00 95.75 73 ALA A O 1
ATOM 588 N N . LYS A 1 74 ? 6.679 4.252 -11.194 1.00 96.06 74 LYS A N 1
ATOM 589 C CA . LYS A 1 74 ? 6.107 5.153 -10.187 1.00 96.06 74 LYS A CA 1
ATOM 590 C C . LYS A 1 74 ? 4.694 5.580 -10.608 1.00 96.06 74 LYS A C 1
ATOM 592 O O . LYS A 1 74 ? 4.496 6.070 -11.714 1.00 96.06 74 LYS A O 1
ATOM 597 N N . GLY A 1 75 ? 3.738 5.458 -9.693 1.00 96.00 75 GLY A N 1
ATOM 598 C CA . GLY A 1 75 ? 2.322 5.767 -9.901 1.00 96.00 75 GLY A CA 1
ATOM 599 C C . GLY A 1 75 ? 1.495 4.589 -10.420 1.00 96.00 75 GLY A C 1
ATOM 600 O O . GLY A 1 75 ? 0.268 4.673 -10.422 1.00 96.00 75 GLY A O 1
ATOM 601 N N . GLU A 1 76 ? 2.129 3.483 -10.814 1.00 97.56 76 GLU A N 1
ATOM 602 C CA . GLU A 1 76 ? 1.420 2.307 -11.313 1.00 97.56 76 GLU A CA 1
ATOM 603 C C . GLU A 1 76 ? 0.631 1.622 -10.179 1.00 97.56 76 GLU A C 1
ATOM 605 O O . GLU A 1 76 ? 1.153 1.470 -9.066 1.00 97.56 76 GLU A O 1
ATOM 610 N N . PRO A 1 77 ? -0.639 1.236 -10.403 1.00 97.56 77 PRO A N 1
ATOM 611 C CA . PRO A 1 77 ? -1.434 0.543 -9.398 1.00 97.56 77 PRO A CA 1
ATOM 612 C C . PRO A 1 77 ? -0.907 -0.880 -9.174 1.00 97.56 77 PRO A C 1
ATOM 614 O O . PRO A 1 77 ? -0.880 -1.694 -10.089 1.00 97.56 77 PRO A O 1
ATOM 617 N N . VAL A 1 78 ? -0.534 -1.191 -7.932 1.00 97.81 78 VAL A N 1
ATOM 618 C CA . VAL A 1 78 ? 0.014 -2.497 -7.531 1.00 97.81 78 VAL A CA 1
ATOM 619 C C . VAL A 1 78 ? -1.030 -3.405 -6.882 1.00 97.81 78 VAL A C 1
ATOM 621 O O . VAL A 1 78 ? -0.942 -4.630 -6.955 1.00 97.81 78 VAL A O 1
ATOM 624 N N . ALA A 1 79 ? -2.056 -2.824 -6.267 1.00 97.50 79 ALA A N 1
ATOM 625 C CA . ALA A 1 79 ? -3.160 -3.570 -5.684 1.00 97.50 79 ALA A CA 1
ATOM 626 C C . ALA A 1 79 ? -4.443 -2.745 -5.647 1.00 97.50 79 ALA A C 1
ATOM 628 O O . ALA A 1 79 ? -4.439 -1.530 -5.844 1.00 97.50 79 ALA A O 1
ATOM 629 N N . GLU A 1 80 ? -5.539 -3.423 -5.352 1.00 96.94 80 GLU A N 1
ATOM 630 C CA . GLU A 1 80 ? -6.847 -2.838 -5.131 1.00 96.94 80 GLU A CA 1
ATOM 631 C C . GLU A 1 80 ? -7.454 -3.414 -3.853 1.00 96.94 80 GLU A C 1
ATOM 633 O O . GLU A 1 80 ? -7.710 -4.615 -3.730 1.00 96.94 80 GLU A O 1
ATOM 638 N N . GLU A 1 81 ? -7.652 -2.532 -2.882 1.00 94.88 81 GLU A N 1
ATOM 639 C CA . GLU A 1 81 ? -8.454 -2.790 -1.697 1.00 94.88 81 GLU A CA 1
ATOM 640 C C . GLU A 1 81 ? -9.924 -2.799 -2.126 1.00 94.88 81 GLU A C 1
ATOM 642 O O . GLU A 1 81 ? -10.386 -1.888 -2.817 1.00 94.88 81 GLU A O 1
ATOM 647 N N . LEU A 1 82 ? -10.642 -3.860 -1.758 1.00 95.31 82 LEU A N 1
ATOM 648 C CA . LEU A 1 82 ? -12.045 -4.029 -2.122 1.00 95.31 82 LEU A CA 1
ATOM 649 C C . LEU A 1 82 ? -12.950 -3.143 -1.261 1.00 95.31 82 LEU A C 1
ATOM 651 O O . LEU A 1 82 ? -12.566 -2.706 -0.176 1.00 95.31 82 LEU A O 1
ATOM 655 N N . GLU A 1 83 ? -14.170 -2.929 -1.745 1.00 95.81 83 GLU A N 1
ATOM 656 C CA . GLU A 1 83 ? -15.226 -2.260 -0.988 1.00 95.81 83 GLU A CA 1
ATOM 657 C C . GLU A 1 83 ? -15.483 -2.940 0.368 1.00 95.81 83 GLU A C 1
ATOM 659 O O . GLU A 1 83 ? -15.437 -4.169 0.510 1.00 95.81 83 GLU A O 1
ATOM 664 N N . ILE A 1 84 ? -15.783 -2.127 1.378 1.00 96.06 84 ILE A N 1
ATOM 665 C CA . ILE A 1 84 ? -16.114 -2.590 2.723 1.00 96.06 84 ILE A CA 1
ATOM 666 C C . ILE A 1 84 ? -17.622 -2.510 2.886 1.00 96.06 84 ILE A C 1
ATOM 668 O O . ILE A 1 84 ? -18.184 -1.424 3.017 1.00 96.06 84 ILE A O 1
ATOM 672 N N . LYS A 1 85 ? -18.268 -3.675 2.901 1.00 96.69 85 LYS A N 1
ATOM 673 C CA . LYS A 1 85 ? -19.717 -3.801 3.059 1.00 96.69 85 LYS A CA 1
ATOM 674 C C . LYS A 1 85 ? -20.118 -4.165 4.477 1.00 96.69 85 LYS A C 1
ATOM 676 O O . LYS A 1 85 ? -19.463 -4.982 5.129 1.00 96.69 85 LYS A O 1
ATOM 681 N N . VAL A 1 86 ? -21.245 -3.613 4.910 1.00 97.56 86 VAL A N 1
ATOM 682 C CA . VAL A 1 86 ? -21.929 -3.998 6.142 1.00 97.56 86 VAL A CA 1
ATOM 683 C C . VAL A 1 86 ? -22.348 -5.465 6.052 1.00 97.56 86 VAL A C 1
ATOM 685 O O . VAL A 1 86 ? -22.998 -5.889 5.095 1.00 97.56 86 VAL A O 1
ATOM 688 N N . LYS A 1 87 ? -21.962 -6.257 7.052 1.00 96.12 87 LYS A N 1
ATOM 689 C CA . LYS A 1 87 ? -22.272 -7.690 7.135 1.00 96.12 87 LYS A CA 1
ATOM 690 C C . LYS A 1 87 ? -23.660 -7.959 7.705 1.00 96.12 87 LYS A C 1
ATOM 692 O O . LYS A 1 87 ? -24.303 -8.904 7.258 1.00 96.12 87 LYS A O 1
ATOM 697 N N . ASN A 1 88 ? -24.105 -7.139 8.655 1.00 97.06 88 ASN A N 1
ATOM 698 C CA . ASN A 1 88 ? -25.362 -7.310 9.377 1.00 97.06 88 ASN A CA 1
ATOM 699 C C . ASN A 1 88 ? -26.050 -5.965 9.586 1.00 97.06 88 ASN A C 1
ATOM 701 O O . ASN A 1 88 ? -25.382 -4.944 9.742 1.00 97.06 88 ASN A O 1
ATOM 705 N N . ASP A 1 89 ? -27.376 -5.992 9.625 1.00 97.56 89 ASP A N 1
ATOM 706 C CA . ASP A 1 89 ? -28.193 -4.821 9.926 1.00 97.56 89 ASP A CA 1
ATOM 707 C C . ASP A 1 89 ? -27.897 -4.305 11.343 1.00 97.56 89 ASP A C 1
ATOM 709 O O . ASP A 1 89 ? -27.656 -5.083 12.272 1.00 97.56 89 ASP A O 1
ATOM 713 N N . GLY A 1 90 ? -27.939 -2.987 11.522 1.00 97.06 90 GLY A N 1
ATOM 714 C CA . GLY A 1 90 ? -27.676 -2.364 12.815 1.00 97.06 90 GLY A CA 1
ATOM 715 C C . GLY A 1 90 ? -27.629 -0.845 12.741 1.00 97.06 90 GLY A C 1
ATOM 716 O O . GLY A 1 90 ? -28.082 -0.237 11.770 1.00 97.06 90 GLY A O 1
ATOM 717 N N . ALA A 1 91 ? -27.061 -0.221 13.768 1.00 97.81 91 ALA A N 1
ATOM 718 C CA . ALA A 1 91 ? -26.821 1.216 13.807 1.00 97.81 91 ALA A CA 1
ATOM 719 C C . ALA A 1 91 ? -25.357 1.515 14.129 1.00 97.81 91 ALA A C 1
ATOM 721 O O . ALA A 1 91 ? -24.727 0.838 14.939 1.00 97.81 91 ALA A O 1
ATOM 722 N N . ILE A 1 92 ? -24.798 2.550 13.503 1.00 97.88 92 ILE A N 1
ATOM 723 C CA . ILE A 1 92 ? -23.419 2.965 13.762 1.00 97.88 92 ILE A CA 1
ATOM 724 C C . ILE A 1 92 ? -23.321 3.544 15.180 1.00 97.88 92 ILE A C 1
ATOM 726 O O . ILE A 1 92 ? -23.741 4.674 15.432 1.00 97.88 92 ILE A O 1
ATOM 730 N N . ALA A 1 93 ? -22.717 2.801 16.101 1.00 97.56 93 ALA A N 1
ATOM 731 C CA . ALA A 1 93 ? -22.541 3.194 17.496 1.00 97.56 93 ALA A CA 1
ATOM 732 C C . ALA A 1 93 ? -21.317 4.102 17.700 1.00 97.56 93 ALA A C 1
ATOM 734 O O . ALA A 1 93 ? -21.354 5.044 18.501 1.00 97.56 93 ALA A O 1
ATOM 735 N N . GLU A 1 94 ? -20.244 3.874 16.935 1.00 97.19 94 GLU A N 1
ATOM 736 C CA . GLU A 1 94 ? -18.983 4.606 17.063 1.00 97.19 94 GLU A CA 1
ATOM 737 C C . GLU A 1 94 ? -18.337 4.881 15.700 1.00 97.19 94 GLU A C 1
ATOM 739 O O . GLU A 1 94 ? -18.267 4.004 14.842 1.00 97.19 94 GLU A O 1
ATOM 744 N N . VAL A 1 95 ? -17.794 6.093 15.539 1.00 97.50 95 VAL A N 1
ATOM 745 C CA . VAL A 1 95 ? -16.860 6.444 14.462 1.00 97.50 95 VAL A CA 1
ATOM 746 C C . VAL A 1 95 ? -15.669 7.169 15.080 1.00 97.50 95 VAL A C 1
ATOM 748 O O . VAL A 1 95 ? -15.814 8.275 15.602 1.00 97.50 95 VAL A O 1
ATOM 751 N N . LYS A 1 96 ? -14.479 6.568 15.022 1.00 97.38 96 LYS A N 1
ATOM 752 C CA . LYS A 1 96 ? -13.245 7.148 15.575 1.00 97.38 96 LYS A CA 1
ATOM 753 C C . LYS A 1 96 ? -12.085 7.020 14.598 1.00 97.38 96 LYS A C 1
ATOM 755 O O . LYS A 1 96 ? -11.975 6.050 13.856 1.00 97.38 96 LYS A O 1
ATOM 760 N N . ASN A 1 97 ? -11.180 7.994 14.622 1.00 97.44 97 ASN A N 1
ATOM 761 C CA . ASN A 1 97 ? -9.935 7.911 13.862 1.00 97.44 97 ASN A CA 1
ATOM 762 C C . ASN A 1 97 ? -8.902 7.121 14.674 1.00 97.44 97 ASN A C 1
ATOM 764 O O . ASN A 1 97 ? -8.663 7.427 15.842 1.00 97.44 97 ASN A O 1
ATOM 768 N N . TYR A 1 98 ? -8.291 6.128 14.044 1.00 97.56 98 TYR A N 1
ATOM 769 C CA . TYR A 1 98 ? -7.288 5.240 14.614 1.00 97.56 98 TYR A CA 1
ATOM 770 C C . TYR A 1 98 ? -6.008 5.279 13.781 1.00 97.56 98 TYR A C 1
ATOM 772 O O 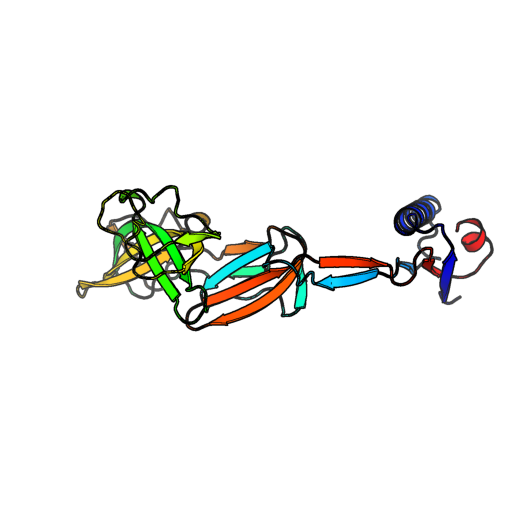. TYR A 1 98 ? -6.026 5.505 12.569 1.00 97.56 98 TYR A O 1
ATOM 780 N N . ARG A 1 99 ? -4.889 4.986 14.434 1.00 97.00 99 ARG A N 1
ATOM 781 C CA . ARG A 1 99 ? -3.638 4.600 13.802 1.00 97.00 99 ARG A CA 1
ATOM 782 C C . ARG A 1 99 ? -3.439 3.103 13.981 1.00 97.00 99 ARG A C 1
ATOM 784 O O . ARG A 1 99 ? -3.386 2.608 15.104 1.00 97.00 99 ARG A O 1
ATOM 791 N N . VAL A 1 100 ? -3.294 2.403 12.865 1.00 95.00 100 VAL A N 1
ATOM 792 C CA . VAL A 1 100 ? -2.786 1.034 12.821 1.00 95.00 100 VAL A CA 1
ATOM 793 C C . VAL A 1 100 ? -1.268 1.114 12.799 1.00 95.00 100 VAL A C 1
ATOM 795 O O . VAL A 1 100 ? -0.702 1.790 11.939 1.00 95.00 100 VAL A O 1
ATOM 798 N N . ILE A 1 101 ? -0.609 0.464 13.751 1.00 95.31 101 ILE A N 1
ATOM 799 C CA . ILE A 1 101 ? 0.852 0.386 13.834 1.00 95.31 101 ILE A CA 1
ATOM 800 C C . ILE A 1 101 ? 1.225 -1.082 13.801 1.00 95.31 101 ILE A C 1
ATOM 802 O O . ILE A 1 101 ? 0.796 -1.854 14.655 1.00 95.31 101 ILE A O 1
ATOM 806 N N . PHE A 1 102 ? 2.030 -1.463 12.822 1.00 91.81 102 PHE A N 1
ATOM 807 C CA . PHE A 1 102 ? 2.466 -2.837 12.656 1.00 91.81 102 PHE A CA 1
ATOM 808 C C . PHE A 1 102 ? 3.954 -2.953 12.951 1.00 91.81 102 PHE A C 1
ATOM 810 O O . PHE A 1 102 ? 4.777 -2.263 12.342 1.00 91.81 102 PHE A O 1
ATOM 817 N N . ILE A 1 103 ? 4.284 -3.818 13.903 1.00 94.12 103 ILE A N 1
ATOM 818 C CA . ILE A 1 103 ? 5.638 -4.016 14.409 1.00 94.12 103 ILE A CA 1
ATOM 819 C C . ILE A 1 103 ? 6.039 -5.462 14.151 1.00 94.12 103 ILE A C 1
ATOM 821 O O . ILE A 1 103 ? 5.257 -6.386 14.371 1.00 94.12 103 ILE A O 1
ATOM 825 N N . GLU A 1 104 ? 7.266 -5.643 13.687 1.00 91.25 104 GLU A N 1
ATOM 826 C CA . GLU A 1 104 ? 7.878 -6.941 13.417 1.00 91.25 104 GLU A CA 1
ATOM 827 C C . GLU A 1 104 ? 9.205 -7.030 14.168 1.00 91.25 104 GLU A C 1
ATOM 829 O O . GLU A 1 104 ? 9.967 -6.055 14.214 1.00 91.25 104 GLU A O 1
ATOM 834 N N . THR A 1 105 ? 9.477 -8.186 14.770 1.00 93.38 105 THR A N 1
ATOM 835 C CA . THR A 1 105 ? 10.750 -8.456 15.442 1.00 93.38 105 THR A CA 1
ATOM 836 C C . THR A 1 105 ? 11.906 -8.493 14.443 1.00 93.38 105 THR A C 1
ATOM 838 O O . THR A 1 105 ? 11.726 -8.745 13.252 1.00 93.38 105 THR A O 1
ATOM 841 N N . ALA A 1 106 ? 13.135 -8.253 14.910 1.00 88.19 106 ALA A N 1
ATOM 842 C CA . ALA A 1 106 ? 14.313 -8.235 14.034 1.00 88.19 106 ALA A CA 1
ATOM 843 C C . ALA A 1 106 ? 14.546 -9.570 13.296 1.00 88.19 106 ALA A C 1
ATOM 845 O O . ALA A 1 106 ? 15.003 -9.570 12.153 1.00 88.19 106 ALA A O 1
ATOM 846 N N . ASP A 1 107 ? 14.197 -10.689 13.933 1.00 86.81 107 ASP A N 1
ATOM 847 C CA . ASP A 1 107 ? 14.261 -12.045 13.377 1.00 86.81 107 ASP A CA 1
ATOM 848 C C . ASP A 1 107 ? 13.041 -12.421 12.511 1.00 86.81 107 ASP A C 1
ATOM 850 O O . ASP A 1 107 ? 12.993 -13.528 11.977 1.00 86.81 107 ASP A O 1
ATOM 854 N N . ARG A 1 108 ? 12.062 -11.512 12.368 1.00 82.44 108 ARG A N 1
ATOM 855 C CA . ARG A 1 108 ? 10.800 -11.679 11.623 1.00 82.44 108 ARG A CA 1
ATOM 856 C C . ARG A 1 108 ? 9.923 -12.847 12.083 1.00 82.44 108 ARG A C 1
ATOM 858 O O . ARG A 1 108 ? 9.029 -13.264 11.350 1.00 82.44 108 ARG A O 1
ATOM 865 N N . ARG A 1 109 ? 10.157 -13.386 13.283 1.00 85.06 109 ARG A N 1
ATOM 866 C CA . ARG A 1 109 ? 9.368 -14.504 13.825 1.00 85.06 109 ARG A CA 1
ATOM 867 C C . ARG A 1 109 ? 8.047 -14.053 14.425 1.00 85.06 109 ARG A C 1
ATOM 869 O O . ARG A 1 109 ? 7.066 -14.787 14.350 1.00 85.06 109 ARG A O 1
ATOM 876 N N . TYR A 1 110 ? 8.015 -12.854 15.000 1.00 87.94 110 TYR A N 1
ATOM 877 C CA . TYR A 1 110 ? 6.836 -12.330 15.670 1.00 87.94 110 TYR A CA 1
ATOM 878 C C . TYR A 1 110 ? 6.424 -10.995 15.084 1.00 87.94 110 TYR A C 1
ATOM 880 O O . TYR A 1 110 ? 7.239 -10.147 14.715 1.00 87.94 110 TYR A O 1
ATOM 888 N N . THR A 1 111 ? 5.112 -10.808 15.028 1.00 89.94 111 THR A N 1
ATOM 889 C CA . THR A 1 111 ? 4.517 -9.573 14.546 1.00 89.94 111 THR A CA 1
ATOM 890 C C . THR A 1 111 ? 3.368 -9.173 15.451 1.00 89.94 111 THR A C 1
ATOM 892 O O . THR A 1 111 ? 2.670 -10.041 15.974 1.00 89.94 111 THR A O 1
ATOM 895 N N . LYS A 1 112 ? 3.162 -7.869 15.638 1.00 91.88 112 LYS A N 1
ATOM 896 C CA . LYS A 1 112 ? 2.045 -7.344 16.422 1.00 91.88 112 LYS A CA 1
ATOM 897 C C . LYS A 1 112 ? 1.476 -6.088 15.784 1.00 91.88 112 LYS A C 1
ATOM 899 O O . LYS A 1 112 ? 2.215 -5.197 15.363 1.00 91.88 112 LYS A O 1
ATOM 904 N N . THR A 1 113 ? 0.151 -6.034 15.729 1.00 91.94 113 THR A N 1
ATOM 905 C CA . THR A 1 113 ? -0.607 -4.890 15.224 1.00 91.94 113 THR A CA 1
ATOM 906 C C . THR A 1 113 ? -1.277 -4.183 16.391 1.00 91.94 113 THR A C 1
ATOM 908 O O . THR A 1 113 ? -2.021 -4.808 17.143 1.00 91.94 113 THR A O 1
ATOM 911 N N . TYR A 1 114 ? -1.040 -2.883 16.519 1.00 95.50 114 TYR A N 1
ATOM 912 C CA . TYR A 1 114 ? -1.690 -2.019 17.497 1.00 95.50 114 TYR A CA 1
ATOM 913 C C . TYR A 1 114 ? -2.712 -1.141 16.791 1.00 95.50 114 TYR A C 1
ATOM 915 O O . TYR A 1 114 ? -2.421 -0.553 15.748 1.00 95.50 114 TYR A O 1
ATOM 923 N N . TYR A 1 115 ? -3.892 -1.030 17.390 1.00 95.81 115 TYR A N 1
ATOM 924 C CA . TYR A 1 115 ? -4.963 -0.145 16.953 1.00 95.81 115 TYR A CA 1
ATOM 925 C C . TYR A 1 115 ? -5.127 0.939 18.010 1.00 95.81 115 TYR A C 1
ATOM 927 O O . TYR A 1 115 ? -5.718 0.698 19.058 1.00 95.81 115 TYR A O 1
ATOM 935 N N . ILE A 1 116 ? -4.583 2.124 17.744 1.00 97.31 116 ILE A N 1
ATOM 936 C CA . ILE A 1 116 ? -4.531 3.206 18.728 1.00 97.31 116 ILE A CA 1
ATOM 937 C C . ILE A 1 116 ? -5.420 4.364 18.268 1.00 97.31 116 ILE A C 1
ATOM 939 O O . ILE A 1 116 ? -5.217 4.855 17.156 1.00 97.31 116 ILE A O 1
ATOM 943 N N . PRO A 1 117 ? -6.375 4.847 19.080 1.00 97.56 117 PRO A N 1
ATOM 944 C CA . PRO A 1 117 ? -7.134 6.052 18.760 1.00 97.56 117 PRO A CA 1
ATOM 945 C C . PRO A 1 117 ? -6.203 7.251 18.541 1.00 97.56 117 PRO A C 1
ATOM 947 O O . PRO A 1 117 ? -5.312 7.508 19.346 1.00 97.56 117 PRO A O 1
ATOM 950 N N . GLU A 1 118 ? -6.432 8.060 17.507 1.00 97.50 118 GLU A N 1
ATOM 951 C CA . GLU A 1 118 ? -5.645 9.289 17.287 1.00 97.50 118 GLU A CA 1
ATOM 952 C C . GLU A 1 118 ? -5.794 10.282 18.458 1.00 97.50 118 GLU A C 1
ATOM 954 O O . GLU A 1 118 ? -4.883 11.064 18.731 1.00 97.50 118 GLU A O 1
ATOM 959 N N . SER A 1 119 ? -6.903 10.213 19.207 1.00 96.88 119 SER A N 1
ATOM 960 C CA . SER A 1 119 ? -7.124 10.993 20.433 1.00 96.88 119 SER A CA 1
ATOM 961 C C . SER A 1 119 ? -6.131 10.667 21.553 1.00 96.88 119 SER A C 1
ATOM 963 O O . SER A 1 119 ? -5.867 11.532 22.384 1.00 96.88 119 SER A O 1
ATOM 965 N N . ALA A 1 120 ? -5.528 9.471 21.547 1.00 97.25 120 ALA A N 1
ATOM 966 C CA . ALA A 1 120 ? -4.452 9.097 22.467 1.00 97.25 120 ALA A CA 1
ATOM 967 C C . ALA A 1 120 ? -3.129 9.835 22.172 1.00 97.25 120 ALA A C 1
ATOM 969 O O . ALA A 1 120 ? -2.192 9.748 22.962 1.00 97.25 120 ALA A O 1
ATOM 970 N N . LYS A 1 121 ? -3.065 10.586 21.057 1.00 96.81 121 LYS A N 1
ATOM 971 C CA . LYS A 1 121 ? -1.902 11.332 20.553 1.00 96.81 121 LYS A CA 1
ATOM 972 C C . LYS A 1 121 ? -0.696 10.419 20.324 1.00 96.81 121 LYS A C 1
ATOM 974 O O . LYS A 1 121 ? 0.150 10.257 21.198 1.00 96.81 121 LYS A O 1
ATOM 979 N N . ILE A 1 122 ? -0.616 9.856 19.118 1.00 97.31 122 ILE A N 1
ATOM 980 C CA . ILE A 1 122 ? 0.487 8.982 18.689 1.00 97.31 122 ILE A CA 1
ATOM 981 C C . ILE A 1 122 ? 1.841 9.662 18.924 1.00 97.31 122 ILE A C 1
ATOM 983 O O . ILE A 1 122 ? 2.013 10.843 18.605 1.00 97.31 122 ILE A O 1
ATOM 987 N N . GLU A 1 123 ? 2.797 8.911 19.469 1.00 97.00 123 GLU A N 1
ATOM 988 C CA . GLU A 1 123 ? 4.143 9.421 19.711 1.00 97.00 123 GLU A CA 1
ATOM 989 C C . GLU A 1 123 ? 4.856 9.786 18.405 1.00 97.00 123 GLU A C 1
ATOM 991 O O . GLU A 1 123 ? 4.763 9.085 17.397 1.00 97.00 123 GLU A O 1
ATOM 996 N N . THR A 1 124 ? 5.614 10.884 18.407 1.00 93.88 124 THR A N 1
ATOM 997 C CA . THR A 1 124 ? 6.252 11.413 17.183 1.00 93.88 124 THR A CA 1
ATOM 998 C C . THR A 1 124 ? 7.316 10.472 16.611 1.00 93.88 124 THR A C 1
ATOM 1000 O O . THR A 1 124 ? 7.563 10.468 15.403 1.00 93.88 124 THR A O 1
ATOM 1003 N N . GLY A 1 125 ? 7.932 9.649 17.465 1.00 92.81 125 GLY A N 1
ATOM 1004 C CA . GLY A 1 125 ? 8.896 8.619 17.074 1.00 92.81 125 GLY A CA 1
ATOM 1005 C C . GLY A 1 125 ? 8.271 7.395 16.395 1.00 92.81 125 GLY A C 1
ATOM 1006 O O . GLY A 1 125 ? 8.989 6.617 15.766 1.00 92.81 125 GLY A O 1
ATOM 1007 N N . VAL A 1 126 ? 6.948 7.229 16.472 1.00 95.31 126 VAL A N 1
ATOM 1008 C CA . VAL A 1 126 ? 6.222 6.076 15.924 1.00 95.31 126 VAL A CA 1
ATOM 1009 C C . VAL A 1 126 ? 5.972 6.295 14.434 1.00 95.31 126 VAL A C 1
ATOM 1011 O O . VAL A 1 126 ? 4.916 6.753 13.996 1.00 95.31 126 VAL A O 1
ATOM 1014 N N . LYS A 1 127 ? 6.993 5.980 13.637 1.00 93.81 127 LYS A N 1
ATOM 1015 C CA . LYS A 1 127 ? 6.988 6.112 12.177 1.00 93.81 127 LYS A CA 1
ATOM 1016 C C . LYS A 1 127 ? 7.572 4.876 11.510 1.00 93.81 127 LYS A C 1
ATOM 1018 O O . LYS A 1 127 ? 8.439 4.209 12.073 1.00 93.81 127 LYS A O 1
ATOM 1023 N N . THR A 1 128 ? 7.124 4.602 10.287 1.00 91.06 128 THR A N 1
ATOM 1024 C CA . THR A 1 128 ? 7.670 3.531 9.447 1.00 91.06 128 THR A CA 1
ATOM 1025 C C . THR A 1 128 ? 9.195 3.597 9.410 1.00 91.06 128 THR A C 1
ATOM 1027 O O . THR A 1 128 ? 9.777 4.652 9.163 1.00 91.06 128 THR A O 1
ATOM 1030 N N . GLY A 1 129 ? 9.848 2.468 9.667 1.00 89.12 129 GLY A N 1
ATOM 1031 C CA . GLY A 1 129 ? 11.301 2.366 9.692 1.00 89.12 129 GLY A CA 1
ATOM 1032 C C . GLY A 1 129 ? 11.937 2.514 11.075 1.00 89.12 129 GLY A C 1
ATOM 1033 O O . GLY A 1 129 ? 13.071 2.065 11.248 1.00 89.12 129 GLY A O 1
ATOM 1034 N N . ALA A 1 130 ? 11.243 3.099 12.055 1.00 94.06 130 ALA A N 1
ATOM 1035 C CA . ALA A 1 130 ? 11.800 3.319 13.386 1.00 94.06 130 ALA A CA 1
ATOM 1036 C C . ALA A 1 130 ? 12.000 1.998 14.145 1.00 94.06 130 ALA A C 1
ATOM 1038 O O . ALA A 1 130 ? 11.164 1.094 14.084 1.00 94.06 130 ALA A O 1
ATOM 1039 N N . ARG A 1 131 ? 13.122 1.898 14.867 1.00 95.31 131 ARG A N 1
ATOM 1040 C CA . ARG A 1 131 ? 13.346 0.834 15.853 1.00 95.31 131 ARG A CA 1
ATOM 1041 C C . ARG A 1 131 ? 12.570 1.168 17.118 1.00 95.31 131 ARG A C 1
ATOM 1043 O O . ARG A 1 131 ? 12.537 2.327 17.522 1.00 95.31 131 ARG A O 1
ATOM 1050 N N . ILE A 1 132 ? 11.993 0.153 17.737 1.00 95.88 132 ILE A N 1
ATOM 1051 C CA . ILE A 1 132 ? 11.213 0.283 18.960 1.00 95.88 132 ILE A CA 1
ATOM 1052 C C . ILE A 1 132 ? 11.523 -0.887 19.886 1.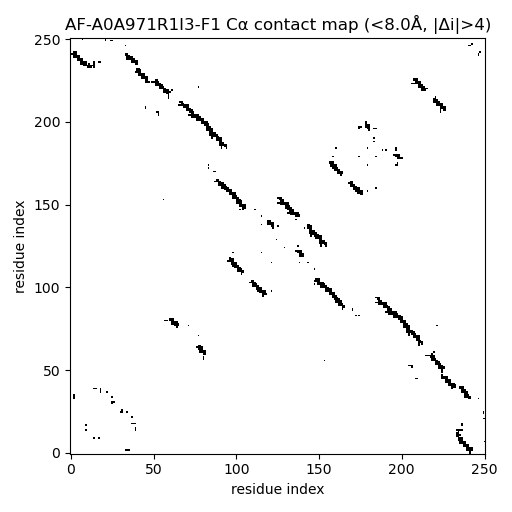00 95.88 132 ILE A C 1
ATOM 1054 O O . ILE A 1 132 ? 11.875 -1.973 19.422 1.00 95.88 132 ILE A O 1
ATOM 1058 N N . ARG A 1 133 ? 11.447 -0.640 21.190 1.00 96.12 133 ARG A N 1
ATOM 1059 C CA . ARG A 1 133 ? 11.683 -1.643 22.224 1.00 96.12 133 ARG A CA 1
ATOM 1060 C C . ARG A 1 133 ? 10.429 -1.873 23.047 1.00 96.12 133 ARG A C 1
ATOM 1062 O O . ARG A 1 133 ? 9.579 -0.985 23.148 1.00 96.12 133 ARG A O 1
ATOM 1069 N N . GLN A 1 134 ? 10.348 -3.042 23.656 1.00 96.56 134 GLN A N 1
ATOM 1070 C CA . GLN A 1 134 ? 9.350 -3.359 24.657 1.00 96.56 134 GLN A CA 1
ATOM 1071 C C . GLN A 1 134 ? 9.347 -2.290 25.763 1.00 96.56 134 GLN A C 1
ATOM 1073 O O . GLN A 1 134 ? 10.390 -1.781 26.173 1.00 96.56 134 GLN A O 1
ATOM 1078 N N . GLY A 1 135 ? 8.152 -1.908 26.207 1.00 95.81 135 GLY A N 1
ATOM 1079 C CA . GLY A 1 135 ? 7.919 -0.856 27.192 1.00 95.81 135 GLY A CA 1
ATOM 1080 C C . GLY A 1 135 ? 7.968 0.570 26.638 1.00 95.81 135 GLY A C 1
ATOM 1081 O O . GLY A 1 135 ? 7.596 1.495 27.353 1.00 95.81 135 GLY A O 1
ATOM 1082 N N . MET A 1 136 ? 8.378 0.796 25.382 1.00 96.19 136 MET A N 1
ATOM 1083 C CA . MET A 1 136 ? 8.325 2.142 24.798 1.00 96.19 136 MET A CA 1
ATOM 1084 C C . MET A 1 136 ? 6.874 2.574 24.530 1.00 96.19 136 MET A C 1
ATOM 1086 O O . MET A 1 136 ? 6.100 1.776 23.990 1.00 96.19 136 MET A O 1
ATOM 1090 N N . PRO A 1 137 ? 6.494 3.825 24.850 1.00 97.19 137 PRO A N 1
ATOM 1091 C CA . PRO A 1 137 ? 5.150 4.322 24.587 1.00 97.19 137 PRO A CA 1
ATOM 1092 C C . PRO A 1 137 ? 4.901 4.468 23.083 1.00 97.19 137 PRO A C 1
ATOM 1094 O O . PRO A 1 137 ? 5.743 4.957 22.328 1.00 97.19 137 PRO A O 1
ATOM 1097 N N . LEU A 1 138 ? 3.714 4.053 22.649 1.00 97.25 138 LEU A N 1
ATOM 1098 C CA . LEU A 1 138 ? 3.206 4.253 21.292 1.00 97.25 138 LEU A CA 1
ATOM 1099 C C . LEU A 1 138 ? 2.322 5.505 21.186 1.00 97.25 138 LEU A C 1
ATOM 1101 O O . LEU A 1 138 ? 2.119 6.038 20.091 1.00 97.25 138 LEU A O 1
ATOM 1105 N N . ALA A 1 139 ? 1.800 5.982 22.316 1.00 97.50 139 ALA A N 1
ATOM 1106 C CA . ALA A 1 139 ? 0.969 7.173 22.415 1.00 97.50 139 ALA A CA 1
ATOM 1107 C C . ALA A 1 139 ? 1.197 7.902 23.745 1.00 97.50 139 ALA A C 1
ATOM 1109 O O . ALA A 1 139 ? 1.555 7.282 24.747 1.00 97.50 139 ALA A O 1
ATOM 1110 N N . LYS A 1 140 ? 0.919 9.209 23.760 1.00 95.94 140 LYS A N 1
ATOM 1111 C CA . LYS A 1 140 ? 1.137 10.088 24.919 1.00 95.94 140 LYS A CA 1
ATOM 1112 C C . LYS A 1 140 ? 0.175 9.844 26.078 1.00 95.94 140 LYS A C 1
ATOM 1114 O O . LYS A 1 140 ? 0.438 10.330 27.171 1.00 95.94 140 LYS A O 1
ATOM 1119 N N . SER A 1 141 ? -0.943 9.144 25.859 1.00 92.19 141 SER A N 1
ATOM 1120 C CA . SER A 1 141 ? -1.909 8.853 26.930 1.00 92.19 141 SER A CA 1
ATOM 1121 C C . SER A 1 141 ? -1.345 7.971 28.044 1.00 92.19 141 SER A C 1
ATOM 1123 O O . SER A 1 141 ? -1.937 7.923 29.114 1.00 92.19 141 SER A O 1
ATOM 1125 N N . GLY A 1 142 ? -0.230 7.269 27.808 1.00 86.88 142 GLY A N 1
ATOM 1126 C CA . GLY A 1 142 ? 0.343 6.344 28.788 1.00 86.88 142 GLY A CA 1
ATOM 1127 C C . GLY A 1 142 ? -0.414 5.018 28.910 1.00 86.88 142 GLY A C 1
ATOM 1128 O O . GLY A 1 142 ? -0.180 4.279 29.854 1.00 86.88 142 GLY A O 1
ATOM 1129 N N . GLU A 1 143 ? -1.309 4.706 27.971 1.00 92.81 143 GLU A N 1
ATOM 1130 C CA . GLU A 1 143 ? -2.072 3.444 27.940 1.00 92.81 143 GLU A CA 1
ATOM 1131 C C . GLU A 1 143 ? -1.521 2.443 26.914 1.00 92.81 143 GLU A C 1
ATOM 1133 O O . GLU A 1 143 ? -1.795 1.248 26.982 1.00 92.81 143 GLU A O 1
ATOM 1138 N N . TYR A 1 144 ? -0.754 2.930 25.937 1.00 96.44 144 TYR A N 1
ATOM 1139 C CA . TYR A 1 144 ? -0.320 2.142 24.789 1.00 96.44 144 TYR A CA 1
ATOM 1140 C C . TYR A 1 144 ? 1.195 2.013 24.800 1.00 96.44 144 TYR A C 1
ATOM 1142 O O . TYR A 1 144 ? 1.904 2.968 24.478 1.00 96.44 144 TYR A O 1
ATOM 1150 N N . PHE A 1 145 ? 1.683 0.817 25.114 1.00 96.81 145 PHE A N 1
ATOM 1151 C CA . PHE A 1 145 ? 3.103 0.488 25.110 1.00 96.81 145 PHE A CA 1
ATOM 1152 C C . PHE A 1 145 ? 3.395 -0.633 24.124 1.00 96.81 145 PHE A C 1
ATOM 1154 O O . PHE A 1 145 ? 2.569 -1.510 23.874 1.00 96.81 145 PHE A O 1
ATOM 1161 N N . CYS A 1 146 ? 4.593 -0.597 23.556 1.00 96.31 146 CYS A N 1
ATOM 1162 C CA . CYS A 1 146 ? 5.083 -1.678 22.728 1.00 96.31 146 CYS A CA 1
ATOM 1163 C C . CYS A 1 146 ? 5.398 -2.896 23.604 1.00 96.31 146 CYS A C 1
ATOM 1165 O O . CYS A 1 146 ? 6.094 -2.787 24.606 1.00 96.31 146 CYS A O 1
ATOM 1167 N N . GLU A 1 147 ? 4.919 -4.068 23.215 1.00 94.94 147 GLU A N 1
ATOM 1168 C CA . GLU A 1 147 ? 5.138 -5.329 23.930 1.00 94.94 147 GLU A CA 1
ATOM 1169 C C . GLU A 1 147 ? 6.286 -6.169 23.355 1.00 94.94 147 GLU A C 1
ATOM 1171 O O . GLU A 1 147 ? 6.607 -7.216 23.905 1.00 94.94 147 GLU A O 1
ATOM 1176 N N . LEU A 1 148 ? 6.904 -5.737 22.252 1.00 94.19 148 LEU A N 1
ATOM 1177 C CA . LEU A 1 148 ? 7.999 -6.472 21.617 1.00 94.19 148 LEU A CA 1
ATOM 1178 C C . LEU A 1 148 ? 9.105 -5.551 21.109 1.00 94.19 148 LEU A C 1
ATOM 1180 O O . LEU A 1 148 ? 8.860 -4.408 20.721 1.00 94.19 148 LEU A O 1
ATOM 1184 N N . ASP A 1 149 ? 10.323 -6.077 21.080 1.00 96.12 149 ASP A N 1
ATOM 1185 C CA . ASP A 1 149 ? 11.461 -5.430 20.438 1.00 96.12 149 ASP A CA 1
ATOM 1186 C C . ASP A 1 149 ? 11.400 -5.633 18.928 1.00 96.12 149 ASP A C 1
ATOM 1188 O O . ASP A 1 149 ? 11.249 -6.753 18.437 1.00 96.12 149 ASP A O 1
ATOM 1192 N N . GLY A 1 150 ? 11.558 -4.563 18.156 1.00 95.25 150 GLY A N 1
ATOM 1193 C CA . GLY A 1 150 ? 11.479 -4.696 16.713 1.00 95.25 150 GLY A CA 1
ATOM 1194 C C . GLY A 1 150 ? 11.557 -3.396 15.941 1.00 95.25 150 GLY A C 1
ATOM 1195 O O . GLY A 1 150 ? 12.161 -2.400 16.351 1.00 95.25 150 GLY A O 1
ATOM 1196 N N . LYS A 1 151 ? 10.953 -3.432 14.760 1.00 93.81 151 LYS A N 1
ATOM 1197 C CA . LYS A 1 151 ? 10.882 -2.314 13.831 1.00 93.81 151 LYS A CA 1
ATOM 1198 C C . LYS A 1 151 ? 9.431 -2.048 13.473 1.00 93.81 151 LYS A C 1
ATOM 1200 O O . LYS A 1 151 ? 8.670 -2.972 13.191 1.00 93.81 151 LYS A O 1
ATOM 1205 N N . ILE A 1 152 ? 9.066 -0.773 13.431 1.00 93.94 152 ILE A N 1
ATOM 1206 C CA . ILE A 1 152 ? 7.779 -0.343 12.895 1.00 93.94 152 ILE A CA 1
ATOM 1207 C C . ILE A 1 152 ? 7.827 -0.534 11.381 1.00 93.94 152 ILE A C 1
ATOM 1209 O O . ILE A 1 152 ? 8.544 0.174 10.668 1.00 93.94 152 ILE A O 1
ATOM 1213 N N . VAL A 1 153 ? 7.085 -1.518 10.892 1.00 88.50 153 VAL A N 1
ATOM 1214 C CA . VAL A 1 153 ? 7.066 -1.905 9.480 1.00 88.50 153 VAL A CA 1
ATOM 1215 C C . VAL A 1 153 ? 6.169 -0.977 8.675 1.00 88.50 153 VAL A C 1
ATOM 1217 O O . VAL A 1 153 ? 6.546 -0.587 7.576 1.00 88.50 153 VAL A O 1
ATOM 1220 N N . TYR A 1 154 ? 5.010 -0.595 9.214 1.00 87.06 154 TYR A N 1
ATOM 1221 C CA . TYR A 1 154 ? 4.201 0.487 8.659 1.00 87.06 154 TYR A CA 1
ATOM 1222 C C . TYR A 1 154 ? 3.287 1.104 9.716 1.00 87.06 154 TYR A C 1
ATOM 1224 O O . TYR A 1 154 ? 3.012 0.516 10.766 1.00 87.06 154 TYR A O 1
ATOM 1232 N N . THR A 1 155 ? 2.797 2.298 9.398 1.00 92.56 155 THR A N 1
ATOM 1233 C CA . THR A 1 155 ? 1.729 2.968 10.137 1.00 92.56 155 THR A CA 1
ATOM 1234 C C . THR A 1 155 ? 0.669 3.438 9.152 1.00 92.56 155 THR A C 1
ATOM 1236 O O . THR A 1 155 ? 1.030 4.022 8.128 1.00 92.56 155 THR A O 1
ATOM 1239 N N . GLN A 1 156 ? -0.612 3.251 9.455 1.00 92.19 156 GLN A N 1
ATOM 1240 C CA . GLN A 1 156 ? -1.704 3.671 8.574 1.00 92.19 156 GLN A CA 1
ATOM 1241 C C . GLN A 1 156 ? -2.852 4.274 9.375 1.00 92.19 156 GLN A C 1
ATOM 1243 O O . GLN A 1 156 ? -3.238 3.743 10.416 1.00 92.19 156 GLN A O 1
ATOM 1248 N N . LYS A 1 157 ? -3.390 5.403 8.909 1.00 95.19 157 LYS A N 1
ATOM 1249 C CA . LYS A 1 157 ? -4.612 5.974 9.480 1.00 95.19 157 LYS A CA 1
ATOM 1250 C C . LYS A 1 157 ? -5.810 5.177 8.986 1.00 95.19 157 LYS A C 1
ATOM 1252 O O . LYS A 1 157 ? -5.898 4.909 7.795 1.00 95.19 157 LYS A O 1
ATOM 1257 N N . MET A 1 158 ? -6.723 4.857 9.891 1.00 95.38 158 MET A N 1
ATOM 1258 C CA . MET A 1 158 ? -7.982 4.173 9.609 1.00 95.38 158 MET A CA 1
ATOM 1259 C C . MET A 1 158 ? -9.118 4.859 10.364 1.00 95.38 158 MET A C 1
ATOM 1261 O O . MET A 1 158 ? -8.916 5.441 11.428 1.00 95.38 158 MET A O 1
ATOM 1265 N N . LYS A 1 159 ? -10.332 4.768 9.840 1.00 96.75 159 LYS A N 1
ATOM 1266 C CA . LYS A 1 159 ? -11.563 5.023 10.581 1.00 96.75 159 LYS A CA 1
ATOM 1267 C C . LYS A 1 159 ? -12.056 3.700 11.146 1.00 96.75 159 LYS A C 1
ATOM 1269 O O . LYS A 1 159 ? -12.327 2.771 10.390 1.00 96.75 159 LYS A O 1
ATOM 1274 N N . ARG A 1 160 ? -12.153 3.621 12.471 1.00 97.75 160 ARG A N 1
ATOM 1275 C CA . ARG A 1 160 ? -12.849 2.542 13.166 1.00 97.75 160 ARG A CA 1
ATOM 1276 C C . ARG A 1 160 ? -14.329 2.885 13.196 1.00 97.75 160 ARG A C 1
ATOM 1278 O O . ARG A 1 160 ? -14.695 3.946 13.703 1.00 97.75 160 ARG A O 1
ATOM 1285 N N . VAL A 1 161 ? -15.144 1.992 12.654 1.00 98.06 161 VAL A N 1
ATOM 1286 C CA . VAL A 1 161 ? -16.602 2.082 12.674 1.00 98.06 161 VAL A CA 1
ATOM 1287 C C . VAL A 1 161 ? -17.131 0.876 13.427 1.00 98.06 161 VAL A C 1
ATOM 1289 O O . VAL A 1 161 ? -16.768 -0.253 13.101 1.00 98.06 161 VAL A O 1
ATOM 1292 N N . VAL A 1 162 ? -17.957 1.123 14.436 1.00 98.19 162 VAL A N 1
ATOM 1293 C CA . VAL A 1 162 ? -18.665 0.074 15.173 1.00 98.19 162 VAL A CA 1
ATOM 1294 C C . VAL A 1 162 ? -20.130 0.151 14.814 1.00 98.19 162 VAL A C 1
ATOM 1296 O O . VAL A 1 162 ? -20.728 1.223 14.915 1.00 98.19 162 VAL A O 1
ATOM 1299 N N . ILE A 1 163 ? -20.687 -0.978 14.399 1.00 98.38 163 ILE A N 1
ATOM 1300 C CA . ILE A 1 163 ? -22.116 -1.152 14.180 1.00 98.38 163 ILE A CA 1
ATOM 1301 C C . ILE A 1 163 ? -22.639 -2.046 15.293 1.00 98.38 163 ILE A C 1
ATOM 1303 O O . ILE A 1 163 ? -22.196 -3.182 15.431 1.00 98.38 163 ILE A O 1
ATOM 1307 N N . GLU A 1 164 ? -23.567 -1.518 16.077 1.00 98.00 164 GLU A N 1
ATOM 1308 C CA . GLU A 1 164 ? -24.296 -2.268 17.090 1.00 98.00 164 GLU A CA 1
ATOM 1309 C C . GLU A 1 164 ? -25.526 -2.897 16.430 1.00 98.00 164 GLU A C 1
ATOM 1311 O O . GLU A 1 164 ? -26.327 -2.221 15.770 1.00 98.00 164 GLU A O 1
ATOM 1316 N N . ARG A 1 165 ? -25.631 -4.217 16.546 1.00 96.50 165 ARG A N 1
ATOM 1317 C CA . ARG A 1 165 ? -26.737 -5.014 16.018 1.00 96.50 165 ARG A CA 1
ATOM 1318 C C . ARG A 1 165 ? -27.919 -4.979 16.985 1.00 96.50 165 ARG A C 1
ATOM 1320 O O . ARG A 1 165 ? -27.780 -4.673 18.164 1.00 96.50 165 ARG A O 1
ATOM 1327 N N . VAL A 1 166 ? -29.093 -5.395 16.508 1.00 91.19 166 VAL A N 1
ATOM 1328 C CA . VAL A 1 166 ? -30.325 -5.446 17.325 1.00 91.19 166 VAL A CA 1
ATOM 1329 C C . VAL A 1 166 ? -30.193 -6.371 18.546 1.00 91.19 166 VAL A C 1
ATOM 1331 O O . VAL A 1 166 ? -30.831 -6.139 19.566 1.00 91.19 166 VAL A O 1
ATOM 1334 N N . ASN A 1 167 ? -29.356 -7.408 18.464 1.00 92.19 167 ASN A N 1
ATOM 1335 C CA . ASN A 1 167 ? -29.082 -8.332 19.569 1.00 92.19 167 ASN A CA 1
ATOM 1336 C C . ASN A 1 167 ? -28.007 -7.824 20.557 1.00 92.19 167 ASN A C 1
ATOM 1338 O O . ASN A 1 167 ? -27.640 -8.566 21.464 1.00 92.19 167 ASN A O 1
ATOM 1342 N N . GLY A 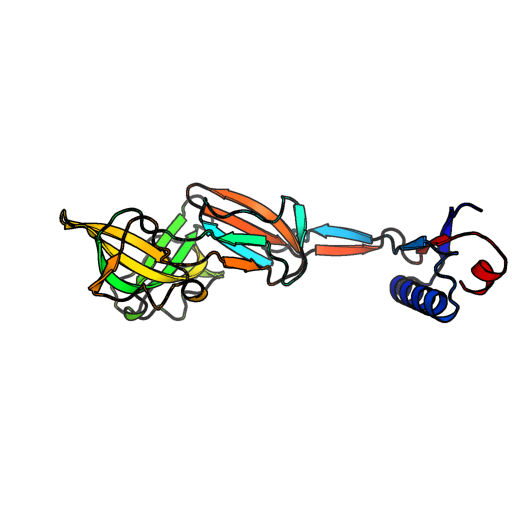1 168 ? -27.493 -6.601 20.380 1.00 91.94 168 GLY A N 1
ATOM 1343 C CA . GLY A 1 168 ? -26.432 -6.011 21.203 1.00 91.94 168 GLY A CA 1
ATOM 1344 C C . GLY A 1 168 ? -25.012 -6.463 20.844 1.00 91.94 168 GLY A C 1
ATOM 1345 O O . GLY A 1 168 ? -24.056 -6.026 21.478 1.00 91.94 168 GLY A O 1
ATOM 1346 N N . GLU A 1 169 ? -24.836 -7.330 19.842 1.00 95.88 169 GLU A N 1
ATOM 1347 C CA . GLU A 1 169 ? -23.504 -7.672 19.334 1.00 95.88 169 GLU A CA 1
ATOM 1348 C C . GLU A 1 169 ? -22.935 -6.539 18.470 1.00 95.88 169 GLU A C 1
ATOM 1350 O O . GLU A 1 169 ? -23.670 -5.819 17.793 1.00 95.88 169 GLU A O 1
ATOM 1355 N N . GLU A 1 170 ? -21.609 -6.420 18.429 1.00 97.31 170 GLU A N 1
ATOM 1356 C CA . GLU A 1 170 ? -20.922 -5.388 17.652 1.00 97.31 170 GLU A CA 1
ATOM 1357 C C . GLU A 1 170 ? -20.185 -5.963 16.436 1.00 97.31 170 GLU A C 1
ATOM 1359 O O . GLU A 1 170 ? -19.435 -6.937 16.530 1.00 97.31 170 GLU A O 1
ATOM 1364 N N . ASP A 1 171 ? -20.325 -5.294 15.293 1.00 97.19 171 ASP A N 1
ATOM 1365 C CA . ASP A 1 171 ? -19.444 -5.451 14.142 1.00 97.19 171 ASP A CA 1
ATOM 1366 C C . ASP A 1 171 ? -18.440 -4.299 14.068 1.00 97.19 171 ASP A C 1
ATOM 1368 O O . ASP A 1 171 ? -18.815 -3.126 14.034 1.00 97.19 171 ASP A O 1
ATOM 1372 N N . VAL A 1 172 ? -17.151 -4.632 13.971 1.00 96.88 172 VAL A N 1
ATOM 1373 C CA . VAL A 1 172 ? -16.066 -3.646 13.868 1.00 96.88 172 VAL A CA 1
ATOM 1374 C C . VAL A 1 172 ? -15.490 -3.632 12.456 1.00 96.88 172 VAL A C 1
ATOM 1376 O O . VAL A 1 172 ? -15.030 -4.654 11.945 1.00 96.88 172 VAL A O 1
ATOM 1379 N N . TYR A 1 173 ? -15.441 -2.444 11.860 1.00 96.12 173 TYR A N 1
ATOM 1380 C CA . TYR A 1 173 ? -14.864 -2.194 10.542 1.00 96.12 173 TYR A CA 1
A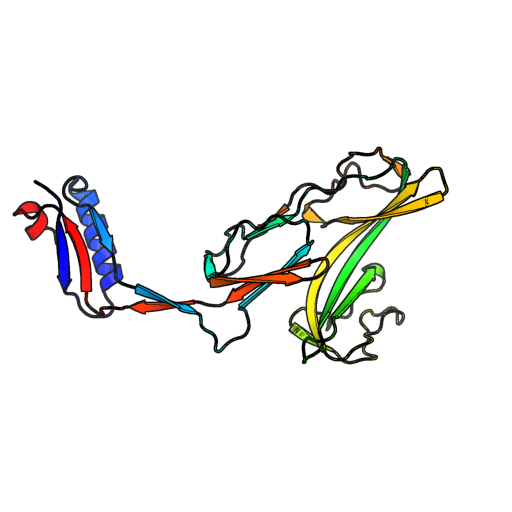TOM 1381 C C . TYR A 1 173 ? -13.708 -1.201 10.647 1.00 96.12 173 TYR A C 1
ATOM 1383 O O . TYR A 1 173 ? -13.754 -0.239 11.417 1.00 96.12 173 TYR A O 1
ATOM 1391 N N . LEU A 1 174 ? -12.670 -1.430 9.844 1.00 94.25 174 LEU A N 1
ATOM 1392 C CA . LEU A 1 174 ? -11.539 -0.523 9.677 1.00 94.25 174 LEU A CA 1
ATOM 1393 C C . LEU A 1 174 ? -11.505 -0.063 8.228 1.00 94.25 174 LEU A C 1
ATOM 1395 O O . LEU A 1 174 ? -11.288 -0.870 7.329 1.00 94.25 174 LEU A O 1
ATOM 1399 N N . ILE A 1 175 ? -11.735 1.228 8.019 1.00 95.12 175 ILE A N 1
ATOM 1400 C CA . ILE A 1 175 ? -11.917 1.820 6.695 1.00 95.12 175 ILE A CA 1
ATOM 1401 C C . ILE A 1 175 ? -10.811 2.838 6.463 1.00 95.12 175 ILE A C 1
ATOM 1403 O O . ILE A 1 175 ? -10.513 3.649 7.343 1.00 95.12 175 ILE A O 1
ATOM 1407 N N . HIS A 1 176 ? -10.199 2.831 5.283 1.00 94.62 176 HIS A N 1
ATOM 1408 C CA . HIS A 1 176 ? -9.237 3.870 4.944 1.00 94.62 176 HIS A CA 1
ATOM 1409 C C . HIS A 1 176 ? -9.944 5.240 4.886 1.00 94.62 176 HIS A C 1
ATOM 1411 O O . HIS A 1 176 ? -11.013 5.334 4.286 1.00 94.62 176 HIS A O 1
ATOM 1417 N N . PRO A 1 177 ? -9.391 6.325 5.467 1.00 94.19 177 PRO A N 1
ATOM 1418 C CA . PRO A 1 177 ? -10.067 7.623 5.497 1.00 94.19 177 PRO A CA 1
ATOM 1419 C C . PRO A 1 177 ? -10.458 8.139 4.109 1.00 94.19 177 PRO A C 1
ATOM 1421 O O . PRO A 1 177 ? -11.547 8.681 3.961 1.00 94.19 177 PRO A O 1
ATOM 1424 N N . ASP A 1 178 ? -9.597 7.916 3.112 1.00 92.81 178 ASP A N 1
ATOM 1425 C CA . ASP A 1 178 ? -9.806 8.383 1.735 1.00 92.81 178 ASP A CA 1
ATOM 1426 C C . ASP A 1 178 ? -10.909 7.626 0.982 1.00 92.81 178 ASP A C 1
ATOM 1428 O O . ASP A 1 178 ? -11.402 8.136 -0.017 1.00 92.81 178 ASP A O 1
ATOM 1432 N N . SER A 1 179 ? -11.275 6.415 1.419 1.00 94.38 179 SER A N 1
ATOM 1433 C CA . SER A 1 179 ? -12.334 5.620 0.781 1.00 94.38 179 SER A CA 1
ATOM 1434 C C . SER A 1 179 ? -13.615 5.550 1.605 1.00 94.38 179 SER A C 1
ATOM 1436 O O . SER A 1 179 ? -14.563 4.897 1.196 1.00 94.38 179 SER A O 1
ATOM 1438 N N . CYS A 1 180 ? -13.660 6.191 2.772 1.00 95.38 180 CYS A N 1
ATOM 1439 C CA . CYS A 1 180 ? -14.808 6.135 3.666 1.00 95.38 180 CYS A CA 1
ATOM 1440 C C . CYS A 1 180 ? -15.995 6.927 3.106 1.00 95.38 180 CYS A C 1
ATOM 1442 O O . CYS A 1 180 ? -15.860 8.125 2.841 1.00 95.38 180 CYS A O 1
ATOM 1444 N N . ASP A 1 181 ? -17.181 6.312 3.045 1.00 94.69 181 ASP A N 1
ATOM 1445 C CA . ASP A 1 181 ? -18.405 7.039 2.707 1.00 94.69 181 ASP A CA 1
ATOM 1446 C C . ASP A 1 181 ? -18.837 7.910 3.894 1.00 94.69 181 ASP A C 1
ATOM 1448 O O . ASP A 1 181 ? -19.544 7.493 4.812 1.00 94.69 181 ASP A O 1
ATOM 1452 N N . MET A 1 182 ? -18.409 9.169 3.873 1.00 92.06 182 MET A N 1
ATOM 1453 C CA . MET A 1 182 ? -18.713 10.150 4.915 1.00 92.06 182 MET A CA 1
ATOM 1454 C C . MET A 1 182 ? -20.204 10.524 4.991 1.00 92.06 182 MET A C 1
ATOM 1456 O O . MET A 1 182 ? -20.604 11.206 5.938 1.00 92.06 182 MET A O 1
ATOM 1460 N N . ARG A 1 183 ? -21.037 10.131 4.015 1.00 91.62 183 ARG A N 1
ATOM 1461 C CA . ARG A 1 183 ? -22.490 10.357 4.056 1.00 91.62 183 ARG A CA 1
ATOM 1462 C C . ARG A 1 183 ? -23.157 9.346 4.979 1.00 91.62 183 ARG A C 1
ATOM 1464 O O . ARG A 1 183 ? -23.953 9.769 5.818 1.00 91.62 183 ARG A O 1
ATOM 1471 N N . LEU A 1 184 ? -22.781 8.074 4.842 1.00 93.38 184 LEU A N 1
ATOM 1472 C CA . LEU A 1 184 ? -23.293 6.946 5.620 1.00 93.38 184 LEU A CA 1
ATOM 1473 C C . LEU A 1 184 ? -22.597 6.805 6.981 1.00 93.38 184 LEU A C 1
ATOM 1475 O O . LEU A 1 184 ? -23.248 6.552 7.991 1.00 93.38 184 LEU A O 1
ATOM 1479 N N . VAL A 1 185 ? -21.273 6.990 7.033 1.00 95.56 185 VAL A N 1
ATOM 1480 C CA . VAL A 1 185 ? -20.449 6.726 8.223 1.00 95.56 185 VAL A CA 1
ATOM 1481 C C . VAL A 1 185 ? -20.558 7.864 9.242 1.00 95.56 185 VAL A C 1
ATOM 1483 O O . VAL A 1 185 ? -19.650 8.677 9.437 1.00 95.56 185 VAL A O 1
ATOM 1486 N N . LYS A 1 186 ? -21.707 7.922 9.916 1.00 96.19 186 LYS A N 1
ATOM 1487 C CA . LYS A 1 186 ? -22.007 8.856 11.006 1.00 96.19 186 LYS A CA 1
ATOM 1488 C C . LYS A 1 186 ? -22.662 8.109 12.157 1.00 96.19 186 LYS A C 1
ATOM 1490 O O . LYS A 1 186 ? -23.530 7.266 11.939 1.00 96.19 186 LYS A O 1
ATOM 1495 N N . ARG A 1 187 ? -22.279 8.453 13.386 1.00 97.12 187 ARG A N 1
ATOM 1496 C CA . ARG A 1 187 ? -22.880 7.883 14.598 1.00 97.12 187 ARG A CA 1
ATOM 1497 C C . ARG A 1 187 ? -24.403 8.067 14.591 1.00 97.12 187 ARG A C 1
ATOM 1499 O O . ARG A 1 187 ? -24.881 9.150 14.270 1.00 97.12 187 ARG A O 1
ATOM 1506 N N . GLY A 1 188 ? -25.132 7.018 14.958 1.00 95.62 188 GLY A N 1
ATOM 1507 C CA . GLY A 1 188 ? -26.594 6.953 14.980 1.00 95.62 188 GLY A CA 1
ATOM 1508 C C . GLY A 1 188 ? -27.238 6.562 13.647 1.00 95.62 188 GLY A C 1
ATOM 1509 O O . GLY A 1 188 ? -28.443 6.336 13.609 1.00 95.62 188 GLY A O 1
ATOM 1510 N N . THR A 1 189 ? -26.471 6.461 12.557 1.00 97.44 189 THR A N 1
ATOM 1511 C CA . THR A 1 189 ? -27.021 6.085 11.246 1.00 97.44 189 THR A CA 1
ATOM 1512 C C . THR A 1 189 ? -27.386 4.605 11.235 1.00 97.44 189 THR A C 1
ATOM 1514 O O . THR A 1 189 ? -26.542 3.763 11.549 1.00 97.44 189 THR A O 1
ATOM 1517 N N . ALA A 1 190 ? -28.629 4.291 10.870 1.00 97.44 190 ALA A N 1
ATOM 1518 C CA . ALA A 1 190 ? -29.063 2.922 10.618 1.00 97.44 190 ALA A CA 1
ATOM 1519 C C . ALA A 1 190 ? -28.464 2.416 9.300 1.00 97.44 190 ALA A C 1
ATOM 1521 O O . ALA A 1 190 ? -28.460 3.137 8.302 1.00 97.44 190 ALA A O 1
ATOM 1522 N N . VAL A 1 191 ? -27.979 1.181 9.305 1.00 97.44 191 VAL A N 1
ATOM 1523 C CA . VAL A 1 191 ? -27.323 0.535 8.167 1.00 97.44 191 VAL A CA 1
ATOM 1524 C C . VAL A 1 191 ? -27.897 -0.857 7.943 1.00 97.44 191 VAL A C 1
ATOM 1526 O O . VAL A 1 191 ? -28.331 -1.530 8.882 1.00 97.44 191 VAL A O 1
ATOM 1529 N N . LYS A 1 192 ? -27.888 -1.294 6.689 1.00 97.56 192 LYS A N 1
ATOM 1530 C CA . LYS A 1 192 ? -28.347 -2.612 6.255 1.00 97.56 192 LYS A CA 1
ATOM 1531 C C . LYS A 1 192 ? -27.197 -3.425 5.691 1.00 97.56 192 LYS A C 1
ATOM 1533 O O . LYS A 1 192 ? -26.228 -2.892 5.150 1.00 97.56 192 LYS A O 1
ATOM 1538 N N . ARG A 1 193 ? -27.322 -4.746 5.771 1.00 97.38 193 ARG A N 1
ATOM 1539 C CA . ARG A 1 193 ? -26.412 -5.681 5.119 1.00 97.38 193 ARG A CA 1
ATOM 1540 C C . ARG A 1 193 ? -26.273 -5.332 3.636 1.00 97.38 193 ARG A C 1
ATOM 1542 O O . ARG A 1 193 ? -27.255 -5.269 2.903 1.00 97.38 193 ARG A O 1
ATOM 1549 N N . GLY A 1 194 ? -25.028 -5.188 3.196 1.00 96.88 194 GLY A N 1
ATOM 1550 C CA . GLY A 1 194 ? -24.678 -4.825 1.826 1.00 96.88 194 GLY A CA 1
ATOM 1551 C C . GLY A 1 194 ? -24.398 -3.338 1.613 1.00 96.88 194 GLY A C 1
ATOM 1552 O O . GLY A 1 194 ? -23.765 -3.024 0.606 1.00 96.88 194 GLY A O 1
ATOM 1553 N N . ASP A 1 195 ? -24.775 -2.459 2.550 1.00 97.50 195 ASP A N 1
ATOM 1554 C CA . ASP A 1 195 ? -24.415 -1.040 2.484 1.00 97.50 195 ASP A CA 1
ATOM 1555 C C . ASP A 1 195 ? -22.890 -0.881 2.437 1.00 97.50 195 ASP A C 1
ATOM 1557 O O . ASP A 1 195 ? -22.149 -1.590 3.128 1.00 97.50 195 ASP A O 1
ATOM 1561 N N . VAL A 1 196 ? -22.409 0.045 1.610 1.00 97.38 196 VAL A N 1
ATOM 1562 C CA . VAL A 1 196 ? -20.977 0.282 1.400 1.00 97.38 196 VAL A CA 1
ATOM 1563 C C . VAL A 1 196 ? -20.496 1.333 2.396 1.00 97.38 196 VAL A C 1
ATOM 1565 O O . VAL A 1 196 ? -20.866 2.497 2.316 1.00 97.38 196 VAL A O 1
ATOM 1568 N N . LEU A 1 197 ? -19.657 0.924 3.349 1.00 97.19 197 LEU A N 1
ATOM 1569 C CA . LEU A 1 197 ? -19.020 1.830 4.309 1.00 97.19 197 LEU A CA 1
ATOM 1570 C C . LEU A 1 197 ? -17.769 2.497 3.729 1.00 97.19 197 LEU A C 1
ATOM 1572 O O . LEU A 1 197 ? -17.376 3.583 4.164 1.00 97.19 197 LEU A O 1
ATOM 1576 N N . GLY A 1 198 ? -17.1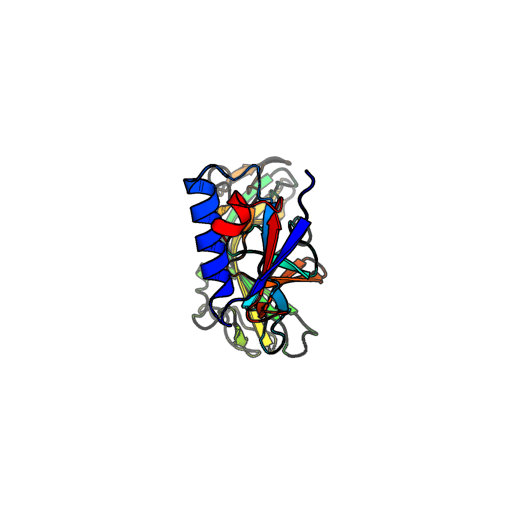15 1.835 2.777 1.00 96.00 198 GLY A N 1
ATOM 1577 C CA . GLY A 1 198 ? -16.010 2.423 2.045 1.00 96.00 198 GLY A CA 1
ATOM 1578 C C . GLY A 1 198 ? -15.810 1.803 0.673 1.00 96.00 198 GLY A C 1
ATOM 1579 O O . GLY A 1 198 ? -15.924 0.587 0.513 1.00 96.00 198 GLY A O 1
ATOM 1580 N N . ASP A 1 199 ? -15.508 2.658 -0.295 1.00 96.06 199 ASP A N 1
ATOM 1581 C CA . ASP A 1 199 ? -15.327 2.300 -1.695 1.00 96.06 199 ASP A CA 1
ATOM 1582 C C . ASP A 1 199 ? -14.026 1.524 -1.930 1.00 96.06 199 ASP A C 1
ATOM 1584 O O . ASP A 1 199 ? -13.094 1.534 -1.116 1.00 96.06 199 ASP A O 1
ATOM 1588 N N . SER A 1 200 ? -13.940 0.870 -3.090 1.00 95.75 200 SER A N 1
ATOM 1589 C CA . SER A 1 200 ? -12.692 0.265 -3.555 1.00 95.75 200 SER A CA 1
ATOM 1590 C C . SER A 1 200 ? -11.595 1.318 -3.708 1.00 95.75 200 SER A C 1
ATOM 1592 O O . SER A 1 200 ? -11.837 2.412 -4.227 1.00 95.75 200 SER A O 1
ATOM 1594 N N . ARG A 1 201 ? -10.362 0.969 -3.340 1.00 94.56 201 ARG A N 1
ATOM 1595 C CA . ARG A 1 201 ? -9.217 1.882 -3.392 1.00 94.56 201 ARG A CA 1
ATOM 1596 C C . ARG A 1 201 ? -8.019 1.222 -4.053 1.00 94.56 201 ARG A C 1
ATOM 1598 O O . ARG A 1 201 ? -7.571 0.156 -3.644 1.00 94.56 201 ARG A O 1
ATOM 1605 N N . LYS A 1 202 ? -7.430 1.904 -5.035 1.00 96.00 202 LYS A N 1
ATOM 1606 C CA . LYS A 1 202 ? -6.167 1.468 -5.640 1.00 96.00 202 LYS A CA 1
ATOM 1607 C C . LYS A 1 202 ? -4.983 1.875 -4.770 1.00 96.00 202 LYS A C 1
ATOM 1609 O O . LYS A 1 202 ? -4.878 3.016 -4.323 1.00 96.00 202 LYS A O 1
ATOM 1614 N N . VAL A 1 203 ? -4.069 0.937 -4.575 1.00 94.56 203 VAL A N 1
ATOM 1615 C CA . VAL A 1 203 ? -2.754 1.165 -3.985 1.00 94.56 203 VAL A CA 1
ATOM 1616 C C . VAL A 1 203 ? -1.773 1.323 -5.134 1.00 94.56 203 VAL A C 1
ATOM 1618 O O . VAL A 1 203 ? -1.611 0.408 -5.936 1.00 94.56 203 VAL A O 1
ATOM 1621 N N . THR A 1 204 ? -1.143 2.488 -5.232 1.00 96.25 204 THR A N 1
ATOM 1622 C CA . THR A 1 204 ? -0.170 2.808 -6.282 1.00 96.25 204 THR A CA 1
ATOM 1623 C C . THR A 1 204 ? 1.243 2.811 -5.730 1.00 96.25 204 THR A C 1
ATOM 1625 O O . THR A 1 204 ? 1.467 3.288 -4.614 1.00 96.25 204 THR A O 1
ATOM 1628 N N . SER A 1 205 ? 2.188 2.365 -6.549 1.00 96.06 205 SER A N 1
ATOM 1629 C CA . SER A 1 205 ? 3.609 2.477 -6.257 1.00 96.06 205 SER A CA 1
ATOM 1630 C C . SER A 1 205 ? 4.049 3.947 -6.193 1.00 96.06 205 SER A C 1
ATOM 1632 O O . SER A 1 205 ? 3.655 4.768 -7.023 1.00 96.06 205 SER A O 1
ATOM 1634 N N . LYS A 1 206 ? 4.899 4.305 -5.231 1.00 93.69 206 LYS A N 1
ATOM 1635 C CA . LYS A 1 206 ? 5.560 5.616 -5.126 1.00 93.69 206 LYS A CA 1
ATOM 1636 C C . LYS A 1 206 ? 6.948 5.616 -5.762 1.00 93.69 206 LYS A C 1
ATOM 1638 O O . LYS A 1 206 ? 7.510 6.700 -5.956 1.00 93.69 206 LYS A O 1
ATOM 1643 N N . THR A 1 207 ? 7.492 4.446 -6.098 1.00 93.25 207 THR A N 1
ATOM 1644 C CA . THR A 1 207 ? 8.832 4.289 -6.681 1.00 93.25 207 THR A CA 1
ATOM 1645 C C . THR A 1 207 ? 8.858 3.294 -7.837 1.00 93.25 207 THR A C 1
ATOM 1647 O O . THR A 1 207 ? 8.203 2.263 -7.793 1.00 93.25 207 THR A O 1
ATOM 1650 N N . GLU A 1 208 ? 9.652 3.558 -8.871 1.00 94.00 208 GLU A N 1
ATOM 1651 C CA . GLU A 1 208 ? 9.957 2.514 -9.855 1.00 94.00 208 GLU A CA 1
ATOM 1652 C C . GLU A 1 208 ? 10.774 1.388 -9.203 1.00 94.00 208 GLU A C 1
ATOM 1654 O O . GLU A 1 208 ? 11.676 1.650 -8.397 1.00 94.00 208 GLU A O 1
ATOM 1659 N N . GLY A 1 209 ? 10.475 0.142 -9.563 1.00 94.69 209 GLY A N 1
ATOM 1660 C CA . GLY A 1 209 ? 11.250 -0.997 -9.098 1.00 94.69 209 GLY A CA 1
ATOM 1661 C C . GLY A 1 209 ? 10.625 -2.345 -9.413 1.00 94.69 209 GLY A C 1
ATOM 1662 O O . GLY A 1 209 ? 9.618 -2.433 -10.108 1.00 94.69 209 GLY A O 1
ATOM 1663 N N . ARG A 1 210 ? 11.238 -3.400 -8.881 1.00 94.88 210 ARG A N 1
ATOM 1664 C CA . ARG A 1 210 ? 10.805 -4.785 -9.069 1.00 94.88 210 ARG A CA 1
ATOM 1665 C C . ARG A 1 210 ? 10.025 -5.282 -7.862 1.00 94.88 210 ARG A C 1
ATOM 1667 O O . ARG A 1 210 ? 10.436 -5.060 -6.720 1.00 94.88 210 ARG A O 1
ATOM 1674 N N . ILE A 1 211 ? 8.921 -5.962 -8.141 1.00 96.19 211 ILE A N 1
ATOM 1675 C CA . ILE A 1 211 ? 7.985 -6.498 -7.160 1.00 96.19 211 ILE A CA 1
ATOM 1676 C C . ILE A 1 211 ? 8.493 -7.810 -6.553 1.00 96.19 211 ILE A C 1
ATOM 1678 O O . ILE A 1 211 ? 8.873 -8.732 -7.274 1.00 96.19 211 ILE A O 1
ATOM 1682 N N . GLU A 1 212 ? 8.399 -7.899 -5.228 1.00 95.44 212 GLU A N 1
ATOM 1683 C CA . GLU A 1 212 ? 8.401 -9.143 -4.453 1.00 95.44 212 GLU A CA 1
ATOM 1684 C C . GLU A 1 212 ? 7.111 -9.186 -3.624 1.00 95.44 212 GLU A C 1
ATOM 1686 O O . GLU A 1 212 ? 6.793 -8.240 -2.889 1.00 95.44 212 GLU A O 1
ATOM 1691 N N . LEU A 1 213 ? 6.354 -10.270 -3.752 1.00 96.25 213 LEU A N 1
ATOM 1692 C CA . LEU A 1 213 ? 5.088 -10.487 -3.069 1.00 96.25 213 LEU A CA 1
ATOM 1693 C C . LEU A 1 213 ? 5.270 -11.473 -1.921 1.00 96.25 213 LEU A C 1
ATOM 1695 O O . LEU A 1 213 ? 6.076 -12.401 -1.947 1.00 96.25 213 LEU A O 1
ATOM 1699 N N . SER A 1 214 ? 4.486 -11.285 -0.869 1.00 93.31 214 SER A N 1
ATOM 1700 C CA . SER A 1 214 ? 4.380 -12.269 0.204 1.00 93.31 214 SER A CA 1
ATOM 1701 C C . SER A 1 214 ? 2.942 -12.331 0.687 1.00 93.31 214 SER A C 1
ATOM 1703 O O . SER A 1 214 ? 2.363 -11.309 1.048 1.00 93.31 214 SER A O 1
ATOM 1705 N N . GLU A 1 215 ? 2.357 -13.523 0.715 1.00 91.56 215 GLU A N 1
ATOM 1706 C CA . GLU A 1 215 ? 1.045 -13.745 1.321 1.00 91.56 215 GLU A CA 1
ATOM 1707 C C . GLU A 1 215 ? 1.236 -14.328 2.721 1.00 91.56 215 GLU A C 1
ATOM 1709 O O . GLU A 1 215 ? 1.914 -15.336 2.907 1.00 91.56 215 GLU A O 1
ATOM 1714 N N . LEU A 1 216 ? 0.675 -13.656 3.722 1.00 86.81 216 LEU A N 1
ATOM 1715 C CA . LEU A 1 216 ? 0.779 -14.017 5.131 1.00 86.81 216 LEU A CA 1
ATOM 1716 C C . LEU A 1 216 ? -0.633 -14.194 5.709 1.00 86.81 216 LEU A C 1
ATOM 1718 O O . LEU A 1 216 ? -1.602 -13.657 5.163 1.00 86.81 216 LEU A O 1
ATOM 1722 N N . PRO A 1 217 ? -0.793 -14.889 6.847 1.00 85.69 217 PRO A N 1
ATOM 1723 C CA . PRO A 1 217 ? -2.087 -14.968 7.514 1.00 85.69 217 PRO A CA 1
ATOM 1724 C C . PRO A 1 217 ? -2.683 -13.570 7.762 1.00 85.69 217 PRO A C 1
ATOM 1726 O O . PRO A 1 217 ? -2.109 -12.743 8.471 1.00 85.69 217 PRO A O 1
ATOM 1729 N N . GLY A 1 218 ? -3.827 -13.293 7.133 1.00 82.88 218 GLY A N 1
ATOM 1730 C CA . GLY A 1 218 ? -4.576 -12.041 7.276 1.00 82.88 218 GLY A CA 1
ATOM 1731 C C . GLY A 1 218 ? -4.075 -10.837 6.463 1.00 82.88 218 GLY A C 1
ATOM 1732 O O . GLY A 1 218 ? -4.770 -9.820 6.438 1.00 82.88 218 GLY A O 1
ATOM 1733 N N . ARG A 1 219 ? -2.936 -10.917 5.756 1.00 88.31 219 ARG A N 1
ATOM 1734 C CA . ARG A 1 219 ? -2.408 -9.795 4.953 1.00 88.31 219 ARG A CA 1
ATOM 1735 C C . ARG A 1 219 ? -1.573 -10.237 3.753 1.00 88.31 219 ARG A C 1
ATOM 1737 O O . ARG A 1 219 ? -1.012 -11.324 3.741 1.00 88.31 219 ARG A O 1
ATOM 1744 N N . LYS A 1 220 ? -1.405 -9.341 2.786 1.00 93.06 220 LYS A N 1
ATOM 1745 C CA . LYS A 1 220 ? -0.389 -9.457 1.734 1.00 93.06 220 LYS A CA 1
ATOM 1746 C C . LYS A 1 220 ? 0.629 -8.337 1.880 1.00 93.06 220 LYS A C 1
ATOM 1748 O O . LYS A 1 220 ? 0.297 -7.238 2.330 1.00 93.06 220 LYS A O 1
ATOM 1753 N N . GLU A 1 221 ? 1.864 -8.618 1.502 1.00 93.12 221 GLU A N 1
ATOM 1754 C CA . GLU A 1 221 ? 2.937 -7.641 1.409 1.00 93.12 221 GLU A CA 1
ATOM 1755 C C . GLU A 1 221 ? 3.357 -7.477 -0.047 1.00 93.12 221 GLU A C 1
ATOM 1757 O O . GLU A 1 221 ? 3.527 -8.461 -0.765 1.00 93.12 221 GLU A O 1
ATOM 1762 N N . ILE A 1 222 ? 3.552 -6.227 -0.457 1.00 95.56 222 ILE A N 1
ATOM 1763 C CA . ILE A 1 222 ? 4.143 -5.867 -1.744 1.00 95.56 222 ILE A CA 1
ATOM 1764 C C . ILE A 1 222 ? 5.403 -5.081 -1.430 1.00 95.56 222 ILE A C 1
ATOM 1766 O O . ILE A 1 222 ? 5.324 -3.979 -0.883 1.00 95.56 222 ILE A O 1
ATOM 1770 N N . LYS A 1 223 ? 6.565 -5.645 -1.740 1.00 93.69 223 LYS A N 1
ATOM 1771 C CA . LYS A 1 223 ? 7.850 -4.958 -1.627 1.00 93.69 223 LYS A CA 1
ATOM 1772 C C . LYS A 1 223 ? 8.301 -4.530 -3.011 1.00 93.69 223 LYS A C 1
ATOM 1774 O O . LYS A 1 223 ? 8.183 -5.293 -3.965 1.00 93.69 223 LYS A O 1
ATOM 1779 N N . ILE A 1 224 ? 8.839 -3.323 -3.097 1.00 94.69 224 ILE A N 1
ATOM 1780 C CA . ILE A 1 224 ? 9.395 -2.773 -4.329 1.00 94.69 224 ILE A CA 1
ATOM 1781 C C . ILE A 1 224 ? 10.875 -2.517 -4.089 1.00 94.69 224 ILE A C 1
ATOM 1783 O O . ILE A 1 224 ? 11.253 -1.720 -3.223 1.00 94.69 224 ILE A O 1
ATOM 1787 N N . PHE A 1 225 ? 11.721 -3.221 -4.830 1.00 93.88 225 PHE A N 1
ATOM 1788 C CA . PHE A 1 225 ? 13.170 -3.063 -4.773 1.00 93.88 225 PHE A CA 1
ATOM 1789 C C . PHE A 1 225 ? 13.651 -2.181 -5.913 1.00 93.88 225 PHE A C 1
ATOM 1791 O O . PHE A 1 225 ? 13.148 -2.278 -7.033 1.00 93.88 225 PHE A O 1
ATOM 1798 N N . LYS A 1 226 ? 14.656 -1.343 -5.638 1.00 92.56 226 LYS A N 1
ATOM 1799 C CA . LYS A 1 226 ? 15.287 -0.549 -6.693 1.00 92.56 226 LYS A CA 1
ATOM 1800 C C . LYS A 1 226 ? 15.855 -1.476 -7.759 1.00 92.56 226 LYS A C 1
ATOM 1802 O O . LYS A 1 226 ? 16.416 -2.531 -7.458 1.00 92.56 226 LYS A O 1
ATOM 1807 N N . ILE A 1 227 ? 15.722 -1.041 -8.999 1.00 91.69 227 ILE A N 1
ATOM 1808 C CA . ILE A 1 227 ? 16.318 -1.702 -10.148 1.00 91.69 227 ILE A CA 1
ATOM 1809 C C . ILE A 1 227 ? 17.454 -0.852 -10.700 1.00 91.69 227 ILE A C 1
ATOM 1811 O O . ILE A 1 227 ? 17.413 0.377 -10.656 1.00 91.69 227 ILE A O 1
ATOM 1815 N N . ILE A 1 228 ? 18.471 -1.524 -11.221 1.00 88.81 228 ILE A N 1
ATOM 1816 C CA . ILE A 1 228 ? 19.589 -0.919 -11.935 1.00 88.81 228 ILE A CA 1
ATOM 1817 C C . ILE A 1 228 ? 19.512 -1.431 -13.367 1.00 88.81 228 ILE A C 1
ATOM 1819 O O . ILE A 1 228 ? 19.479 -2.642 -13.597 1.00 88.81 228 ILE A O 1
ATOM 1823 N N . ARG A 1 229 ? 19.478 -0.509 -14.329 1.00 86.81 229 ARG A N 1
ATOM 1824 C CA . ARG A 1 229 ? 19.549 -0.843 -15.751 1.00 86.81 229 ARG A CA 1
ATOM 1825 C C . ARG A 1 229 ? 21.003 -0.792 -16.192 1.00 86.81 229 ARG A C 1
ATOM 1827 O O . ARG A 1 229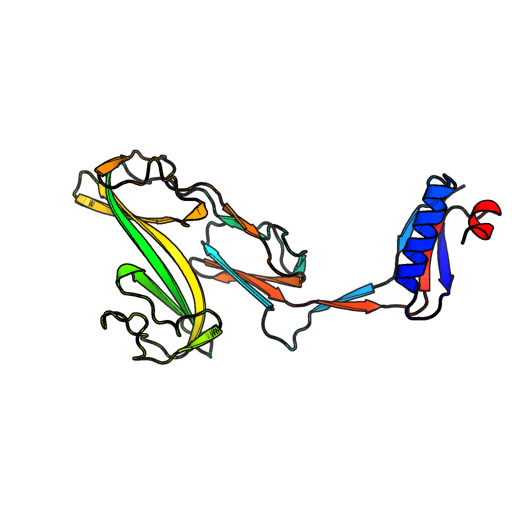 ? 21.655 0.243 -16.072 1.00 86.81 229 ARG A O 1
ATOM 1834 N N . THR A 1 230 ? 21.516 -1.914 -16.677 1.00 87.94 230 THR A N 1
ATOM 1835 C CA . THR A 1 230 ? 22.870 -2.020 -17.226 1.00 87.94 230 THR A CA 1
ATOM 1836 C C . THR A 1 230 ? 22.794 -2.310 -18.711 1.00 87.94 230 THR A C 1
ATOM 1838 O O . THR A 1 230 ? 22.048 -3.194 -19.124 1.00 87.94 230 THR A O 1
ATOM 1841 N N . ARG A 1 231 ? 23.575 -1.601 -19.525 1.00 89.88 231 ARG A N 1
ATOM 1842 C CA . ARG A 1 231 ? 23.642 -1.874 -20.964 1.00 89.88 231 ARG A CA 1
ATOM 1843 C C . ARG A 1 231 ? 24.339 -3.209 -21.204 1.00 89.88 231 ARG A C 1
ATOM 1845 O O . ARG A 1 231 ? 25.441 -3.417 -20.703 1.00 89.88 231 ARG A O 1
ATOM 1852 N N . LEU A 1 232 ? 23.703 -4.084 -21.977 1.00 91.00 232 LEU A N 1
ATOM 1853 C CA . LEU A 1 232 ? 24.269 -5.377 -22.372 1.00 91.00 232 LEU A CA 1
ATOM 1854 C C . LEU A 1 232 ? 25.389 -5.202 -23.400 1.00 91.00 232 LEU A C 1
ATOM 1856 O O . LEU A 1 232 ? 26.410 -5.877 -23.325 1.00 91.00 232 LEU A O 1
ATOM 1860 N N . TYR A 1 233 ? 25.205 -4.260 -24.327 1.00 92.81 233 TYR A N 1
ATOM 1861 C CA . TYR A 1 233 ? 26.161 -3.946 -25.385 1.00 92.81 233 TYR A CA 1
ATOM 1862 C C . TYR A 1 233 ? 26.392 -2.429 -25.434 1.00 92.81 233 TYR A C 1
ATOM 1864 O O . TYR A 1 233 ? 25.716 -1.730 -26.190 1.00 92.81 233 TYR A O 1
ATOM 1872 N N . PRO A 1 234 ? 27.300 -1.890 -24.600 1.00 93.62 234 PRO A N 1
ATOM 1873 C CA . PRO A 1 234 ? 27.636 -0.472 -24.634 1.00 93.62 234 PRO A CA 1
ATOM 1874 C C . PRO A 1 234 ? 28.122 -0.045 -26.027 1.00 93.62 234 PRO A C 1
ATOM 1876 O O . PRO A 1 234 ? 28.957 -0.716 -26.629 1.00 93.62 234 PRO A O 1
ATOM 1879 N N . GLY A 1 235 ? 27.602 1.073 -26.524 1.00 94.69 235 GLY A N 1
ATOM 1880 C CA . GLY A 1 235 ? 27.882 1.610 -27.855 1.00 94.69 235 GLY A CA 1
ATOM 1881 C C . GLY A 1 235 ? 27.069 0.982 -28.988 1.00 94.69 235 GLY A C 1
ATOM 1882 O O . GLY A 1 235 ? 27.433 1.161 -30.144 1.00 94.69 235 GLY A O 1
ATOM 1883 N N . TYR A 1 236 ? 25.988 0.250 -28.700 1.00 96.00 236 TYR A N 1
ATOM 1884 C CA . TYR A 1 236 ? 25.168 -0.379 -29.737 1.00 96.00 236 TYR A CA 1
ATOM 1885 C C . TYR A 1 236 ? 23.680 -0.050 -29.610 1.00 96.00 236 TYR A C 1
ATOM 1887 O O . TYR A 1 236 ? 23.086 -0.143 -28.534 1.00 96.00 236 TYR A O 1
ATOM 1895 N N . VAL A 1 237 ? 23.063 0.272 -30.748 1.00 95.88 237 VAL A N 1
ATOM 1896 C CA . VAL A 1 237 ? 21.616 0.468 -30.905 1.00 95.88 237 VAL A CA 1
ATOM 1897 C C . VAL A 1 237 ? 21.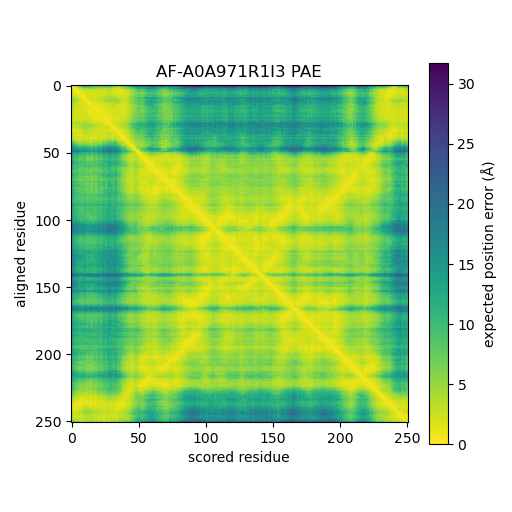101 -0.525 -31.941 1.00 95.88 237 VAL A C 1
ATOM 1899 O O . VAL A 1 237 ? 21.658 -0.651 -33.028 1.00 95.88 237 VAL A O 1
ATOM 1902 N N . PHE A 1 238 ? 20.037 -1.244 -31.607 1.00 96.62 238 PHE A N 1
ATOM 1903 C CA . PHE A 1 238 ? 19.418 -2.238 -32.475 1.00 96.62 238 PHE A CA 1
ATOM 1904 C C . PHE A 1 238 ? 18.247 -1.578 -33.188 1.00 96.62 238 PHE A C 1
ATOM 1906 O O . PHE A 1 238 ? 17.352 -1.043 -32.536 1.00 96.62 238 PHE A O 1
ATOM 1913 N N . ILE A 1 239 ? 18.236 -1.623 -34.515 1.00 96.56 239 ILE A N 1
ATOM 1914 C CA . ILE A 1 239 ? 17.198 -1.003 -35.333 1.00 96.56 239 ILE A CA 1
ATOM 1915 C C . ILE A 1 239 ? 16.619 -2.012 -36.311 1.00 96.56 239 ILE A C 1
ATOM 1917 O O . ILE A 1 239 ? 17.336 -2.695 -37.035 1.00 96.56 239 ILE A O 1
ATOM 1921 N N . GLU A 1 240 ? 15.301 -2.122 -36.332 1.00 97.00 240 GLU A N 1
ATOM 1922 C CA . GLU A 1 240 ? 14.591 -2.882 -37.346 1.00 97.00 240 GLU A CA 1
ATOM 1923 C C . GLU A 1 240 ? 14.228 -1.946 -38.505 1.00 97.00 240 GLU A C 1
ATOM 1925 O O . GLU A 1 240 ? 13.530 -0.959 -38.297 1.00 97.00 240 GLU A O 1
ATOM 1930 N N . MET A 1 241 ? 14.678 -2.225 -39.731 1.00 95.56 241 MET A N 1
ATOM 1931 C CA . MET A 1 241 ? 14.347 -1.395 -40.900 1.00 95.56 241 MET A CA 1
ATOM 1932 C C . MET A 1 241 ? 14.394 -2.169 -42.220 1.00 95.56 241 MET A C 1
ATOM 1934 O O . MET A 1 241 ? 14.948 -3.268 -42.306 1.00 95.56 241 MET A O 1
ATOM 1938 N N . ILE A 1 242 ? 13.781 -1.615 -43.266 1.00 95.94 242 ILE A N 1
ATOM 1939 C CA . ILE A 1 242 ? 14.029 -2.034 -44.651 1.00 95.94 242 ILE A CA 1
ATOM 1940 C C . ILE A 1 242 ? 15.348 -1.400 -45.082 1.00 95.94 242 ILE A C 1
ATOM 1942 O O . ILE A 1 242 ? 15.447 -0.189 -45.063 1.00 95.94 242 ILE A O 1
ATOM 1946 N N . MET A 1 243 ? 16.337 -2.195 -45.486 1.00 93.38 243 MET A N 1
ATOM 1947 C CA . MET A 1 243 ? 17.616 -1.658 -45.958 1.00 93.38 243 MET A CA 1
ATOM 1948 C C . MET A 1 243 ? 17.493 -1.156 -47.403 1.00 93.38 243 MET A C 1
ATOM 1950 O O . MET A 1 243 ? 17.306 -1.962 -48.316 1.00 93.38 243 MET A O 1
ATOM 1954 N N . ASN A 1 244 ? 17.596 0.159 -47.592 1.00 92.88 244 ASN A N 1
ATOM 1955 C CA . ASN A 1 244 ? 17.663 0.858 -48.880 1.00 92.88 244 ASN A CA 1
ATOM 1956 C C . ASN A 1 244 ? 18.487 2.159 -48.730 1.00 92.88 244 ASN A C 1
ATOM 1958 O O . ASN A 1 244 ? 18.920 2.486 -47.628 1.00 92.88 244 ASN A O 1
ATOM 1962 N N . GLU A 1 245 ? 18.706 2.907 -49.814 1.00 92.00 245 GLU A N 1
ATOM 1963 C CA . GLU A 1 245 ? 19.505 4.145 -49.763 1.00 92.00 245 GLU A CA 1
ATOM 1964 C C . GLU A 1 245 ? 18.901 5.218 -48.842 1.00 92.00 245 GLU A C 1
ATOM 1966 O O . GLU A 1 245 ? 19.626 5.865 -48.093 1.00 92.00 245 GLU A O 1
ATOM 1971 N N . GLU A 1 246 ? 17.576 5.381 -48.842 1.00 89.56 246 GLU A N 1
ATOM 1972 C CA . GLU A 1 246 ? 16.882 6.376 -48.009 1.00 89.56 246 GLU A CA 1
ATOM 1973 C C . GLU A 1 246 ? 17.068 6.110 -46.511 1.00 89.56 246 GLU A C 1
ATOM 1975 O O . GLU A 1 246 ? 17.384 7.017 -45.742 1.00 89.56 246 GLU A O 1
ATOM 1980 N N . THR A 1 247 ? 16.889 4.855 -46.093 1.00 91.75 247 THR A N 1
ATOM 1981 C CA . THR A 1 247 ? 17.059 4.445 -44.695 1.00 91.75 247 THR A CA 1
ATOM 1982 C C . THR A 1 247 ? 18.515 4.495 -44.269 1.00 91.75 247 THR A C 1
ATOM 1984 O O . THR A 1 247 ? 18.772 4.955 -43.162 1.00 91.75 247 THR A O 1
ATOM 1987 N N . LEU A 1 248 ? 19.451 4.088 -45.137 1.00 89.81 248 LEU A N 1
ATOM 1988 C CA . LEU A 1 248 ? 20.889 4.127 -44.870 1.00 89.81 248 LEU A CA 1
ATOM 1989 C C . LEU A 1 248 ? 21.414 5.560 -44.715 1.00 89.81 248 LEU A C 1
ATOM 1991 O O . LEU A 1 248 ? 22.251 5.795 -43.859 1.00 89.81 248 LEU A O 1
ATOM 1995 N N . ASN A 1 249 ? 20.918 6.511 -45.511 1.00 90.06 249 ASN A N 1
ATOM 1996 C CA . ASN A 1 249 ? 21.321 7.918 -45.412 1.00 90.06 249 ASN A CA 1
ATOM 1997 C C . ASN A 1 249 ? 20.731 8.630 -44.183 1.00 90.06 249 ASN A C 1
ATOM 1999 O O . ASN A 1 249 ? 21.235 9.677 -43.772 1.00 90.06 249 ASN A O 1
ATOM 2003 N N . LEU A 1 250 ? 19.632 8.111 -43.627 1.00 89.81 250 LEU A N 1
ATOM 2004 C CA . LEU A 1 250 ? 18.981 8.705 -42.460 1.00 89.81 250 LEU A CA 1
ATOM 2005 C C . LEU A 1 250 ? 19.712 8.373 -41.152 1.00 89.81 250 LEU A C 1
ATOM 2007 O O . LEU A 1 250 ? 19.808 9.253 -40.280 1.00 89.81 250 LEU A O 1
ATOM 2011 N N . VAL A 1 251 ? 20.143 7.111 -41.008 1.00 84.25 251 VAL A N 1
ATOM 2012 C CA . VAL A 1 251 ? 20.773 6.554 -39.794 1.00 84.25 251 VAL A CA 1
ATOM 2013 C C . VAL A 1 251 ? 22.260 6.862 -39.714 1.00 84.25 251 VAL A C 1
ATOM 2015 O O . VAL A 1 251 ? 22.688 7.181 -38.583 1.00 84.25 251 VAL A O 1
#